Protein AF-A0AAV5SHF1-F1 (afdb_monomer_lite)

Secondary structure (DSSP, 8-state):
---GGGTS-HHHHHHHHH-TTS-HHHHHHHHHHHHHHT-SSTTTSPPHHHHTTSGGG--HHHHHHHHHHHHHHHHS--THHHHHHSS-GGGT-SS-GGGGS-HHHHHHHHTTTTS---TT-HHHHHHHHHHHHHHGGG--HHHHHHTTSSS-HHHHHHHH-TTHHHHHHHHHGGGTTSTTTGGGS-HHHHHHHHHHHHHHHHHHHHTTS---SSS---TTTT-TTTTSSB--SPPPTTS--TTGGG-SSBSSTTTPPP------TTTT-SB-TT--TTT---SS-TTS--SSB-TTSTTHHHHHHHHHHHHHHHHHHHHHTT-

Structure (mmCIF, N/CA/C/O backbone):
data_AF-A0AAV5SHF1-F1
#
_entry.id   AF-A0AAV5SHF1-F1
#
loop_
_atom_site.group_PDB
_atom_site.id
_atom_site.type_symbol
_atom_site.label_atom_id
_atom_site.label_alt_id
_atom_site.label_comp_id
_atom_site.label_asym_id
_atom_site.label_entity_id
_atom_site.label_seq_id
_atom_site.pdbx_PDB_ins_code
_atom_site.Cartn_x
_atom_site.Cartn_y
_atom_site.Cartn_z
_atom_site.occupancy
_atom_site.B_iso_or_equiv
_atom_site.auth_seq_id
_atom_site.auth_comp_id
_atom_site.auth_asym_id
_atom_site.auth_atom_id
_atom_site.pdbx_PDB_model_num
ATOM 1 N N . LYS A 1 1 ? -18.564 10.544 18.139 1.00 32.97 1 LYS A N 1
ATOM 2 C CA . LYS A 1 1 ? -18.914 11.529 17.088 1.00 32.97 1 LYS A CA 1
ATOM 3 C C . LYS A 1 1 ? -17.815 11.500 16.035 1.00 32.97 1 LYS A C 1
ATOM 5 O O . LYS A 1 1 ? -16.884 12.270 16.149 1.00 32.97 1 LYS A O 1
ATOM 10 N N . TYR A 1 2 ? -17.879 10.563 15.100 1.00 38.41 2 TYR A N 1
ATOM 11 C CA . TYR A 1 2 ? -17.102 10.604 13.862 1.00 38.41 2 TYR A CA 1
ATOM 12 C C . TYR A 1 2 ? -18.054 10.035 12.823 1.00 38.41 2 TYR A C 1
ATOM 14 O O . TYR A 1 2 ? -18.395 8.854 12.885 1.00 38.41 2 TYR A O 1
ATOM 22 N N . SER A 1 3 ? -18.645 10.922 12.027 1.00 39.34 3 SER A N 1
ATOM 23 C CA . SER A 1 3 ? -19.574 10.524 10.981 1.00 39.34 3 SER A CA 1
ATOM 24 C C . SER A 1 3 ? -18.746 9.957 9.828 1.00 39.34 3 SER A C 1
ATOM 26 O O . SER A 1 3 ? -17.719 10.549 9.501 1.00 39.34 3 SER A O 1
ATOM 28 N N . PRO A 1 4 ? -19.183 8.872 9.165 1.00 41.31 4 PRO A N 1
ATOM 29 C CA . PRO A 1 4 ? -18.645 8.446 7.871 1.00 41.31 4 PRO A CA 1
ATOM 30 C C . PRO A 1 4 ? -18.370 9.638 6.934 1.00 41.31 4 PRO A C 1
ATOM 32 O O . PRO A 1 4 ? -17.315 9.733 6.319 1.00 41.31 4 PRO A O 1
ATOM 35 N N . LYS A 1 5 ? -19.279 10.619 6.919 1.00 38.91 5 LYS A N 1
ATOM 36 C CA . LYS A 1 5 ? -19.223 11.799 6.047 1.00 38.91 5 LYS A CA 1
ATOM 37 C C . LYS A 1 5 ? -18.000 12.704 6.238 1.00 38.91 5 LYS A C 1
ATOM 39 O O . LYS A 1 5 ? -17.688 13.451 5.324 1.00 38.91 5 LYS A O 1
ATOM 44 N N . ASP A 1 6 ? -17.321 12.632 7.382 1.00 41.78 6 ASP A N 1
ATOM 45 C CA . ASP A 1 6 ? -16.175 13.500 7.684 1.00 41.78 6 ASP A CA 1
ATOM 46 C C . ASP A 1 6 ? -14.846 12.935 7.135 1.00 41.78 6 ASP A C 1
ATOM 48 O O . ASP A 1 6 ? -13.825 13.618 7.167 1.00 41.78 6 ASP A O 1
ATOM 52 N N . VAL A 1 7 ? -14.844 11.678 6.665 1.00 47.62 7 VAL A N 1
ATOM 53 C CA . VAL A 1 7 ? -13.626 10.914 6.325 1.00 47.62 7 VAL A CA 1
ATOM 54 C C . VAL A 1 7 ? -13.573 10.514 4.847 1.00 47.62 7 VAL A C 1
ATOM 56 O O . VAL A 1 7 ? -12.493 10.447 4.265 1.00 47.62 7 VAL A O 1
ATOM 59 N N . TYR A 1 8 ? -14.722 10.272 4.217 1.00 50.34 8 TYR A N 1
ATOM 60 C CA . TYR A 1 8 ? -14.781 9.829 2.825 1.00 50.34 8 TYR A CA 1
ATOM 61 C C . TYR A 1 8 ? -14.762 10.999 1.840 1.00 50.34 8 TYR A C 1
ATOM 63 O O . TYR A 1 8 ? -15.401 12.026 2.062 1.00 50.34 8 TYR A O 1
ATOM 71 N N . SER A 1 9 ? -14.096 10.808 0.699 1.00 53.47 9 SER A N 1
ATOM 72 C CA . SER A 1 9 ? -14.287 11.692 -0.452 1.00 53.47 9 SER A CA 1
ATOM 73 C C . SER A 1 9 ? -15.762 11.691 -0.878 1.00 53.47 9 SER A C 1
ATOM 75 O O . SER A 1 9 ? -16.454 10.677 -0.741 1.00 53.47 9 SER A O 1
ATOM 77 N N . GLU A 1 10 ? -16.250 12.803 -1.437 1.00 51.44 10 GLU A N 1
ATOM 78 C CA . GLU A 1 10 ? -17.621 12.890 -1.974 1.00 51.44 10 GLU A CA 1
ATOM 79 C C . GLU A 1 10 ? -17.923 11.753 -2.964 1.00 51.44 10 GLU A C 1
ATOM 81 O O . GLU A 1 10 ? -19.030 11.216 -2.988 1.00 51.44 10 GLU A O 1
ATOM 86 N N . ALA A 1 11 ? -16.908 11.323 -3.721 1.00 47.03 11 ALA A N 1
ATOM 87 C CA . ALA A 1 11 ? -16.991 10.185 -4.625 1.00 47.03 11 ALA A CA 1
ATOM 88 C C . ALA A 1 11 ? -17.269 8.864 -3.882 1.00 47.03 11 ALA A C 1
ATOM 90 O O . ALA A 1 11 ? -18.186 8.141 -4.260 1.00 47.03 11 ALA A O 1
ATOM 91 N N . CYS A 1 12 ? -16.542 8.558 -2.801 1.00 48.88 12 CYS A N 1
ATOM 92 C CA . CYS A 1 12 ? -16.779 7.348 -2.002 1.00 48.88 12 CYS A CA 1
ATOM 93 C C . CYS A 1 12 ? -18.193 7.318 -1.405 1.00 48.88 12 CYS A C 1
ATOM 95 O O . CYS A 1 12 ? -18.859 6.284 -1.465 1.00 48.88 12 CYS A O 1
ATOM 97 N N . LEU A 1 13 ? -18.668 8.449 -0.873 1.00 57.41 13 LEU A N 1
ATOM 98 C CA . LEU A 1 13 ? -20.021 8.572 -0.314 1.00 57.41 13 LEU A CA 1
ATOM 99 C C . LEU A 1 13 ? -21.098 8.346 -1.383 1.00 57.41 13 LEU A C 1
ATOM 101 O O . LEU A 1 13 ? -22.022 7.567 -1.163 1.00 57.41 13 LEU A O 1
ATOM 105 N N . SER A 1 14 ? -20.930 8.963 -2.554 1.00 55.69 14 SER A N 1
ATOM 106 C CA . SER A 1 14 ? -21.819 8.799 -3.710 1.00 55.69 14 SER A CA 1
ATOM 107 C C . SER A 1 14 ? -21.893 7.341 -4.187 1.00 55.69 14 SER A C 1
ATOM 109 O O . SER A 1 14 ? -22.976 6.809 -4.431 1.00 55.69 14 SER A O 1
ATOM 111 N N . TYR A 1 15 ? -20.760 6.635 -4.250 1.00 57.38 15 TYR A N 1
ATOM 112 C CA . TYR A 1 15 ? -20.749 5.240 -4.700 1.00 57.38 15 TYR A CA 1
ATOM 113 C C . TYR A 1 15 ? -21.377 4.262 -3.704 1.00 57.38 15 TYR A C 1
ATOM 115 O O . TYR A 1 15 ? -22.028 3.309 -4.131 1.00 57.38 15 TYR A O 1
ATOM 123 N N . HIS A 1 16 ? -21.249 4.495 -2.396 1.00 58.19 16 HIS A N 1
ATOM 124 C CA . HIS A 1 16 ? -21.928 3.667 -1.395 1.00 58.19 16 HIS A CA 1
ATOM 125 C C . HIS A 1 16 ? -23.455 3.862 -1.423 1.00 58.19 16 HIS A C 1
ATOM 127 O O . HIS A 1 16 ? -24.201 2.920 -1.157 1.00 58.19 16 HIS A O 1
ATOM 133 N N . GLU A 1 17 ? -23.949 5.054 -1.772 1.00 62.78 17 GLU A N 1
ATOM 134 C CA . GLU A 1 17 ? -25.385 5.262 -2.016 1.00 62.78 17 GLU A CA 1
ATOM 135 C C . GLU A 1 17 ? -25.887 4.453 -3.226 1.00 62.78 17 GLU A C 1
ATOM 137 O O . GLU A 1 17 ? -27.028 3.988 -3.225 1.00 62.78 17 GLU A O 1
ATOM 142 N N . LEU A 1 18 ? -25.029 4.228 -4.226 1.00 60.12 18 LEU A N 1
ATOM 143 C CA . LEU A 1 18 ? -25.354 3.477 -5.443 1.00 60.12 18 LEU A CA 1
ATOM 144 C C . LEU A 1 18 ? -25.221 1.953 -5.283 1.00 60.12 18 LEU A C 1
ATOM 146 O O . LEU A 1 18 ? -25.983 1.211 -5.904 1.00 60.12 18 LEU A O 1
ATOM 150 N N . ILE A 1 19 ? -24.270 1.471 -4.474 1.00 67.88 19 ILE A N 1
ATOM 151 C CA . ILE A 1 19 ? -24.022 0.036 -4.252 1.00 67.88 19 ILE A CA 1
ATOM 152 C C . ILE A 1 19 ? -23.919 -0.250 -2.743 1.00 67.88 19 ILE A C 1
ATOM 154 O O . ILE A 1 19 ? -22.829 -0.490 -2.223 1.00 67.88 19 ILE A O 1
ATOM 158 N N . PRO A 1 20 ? -25.051 -0.286 -2.018 1.00 67.50 20 PRO A N 1
ATOM 159 C CA . PRO A 1 20 ? -25.071 -0.364 -0.552 1.00 67.50 20 PRO A CA 1
ATOM 160 C C . PRO A 1 20 ? -24.583 -1.704 0.026 1.00 67.50 20 PRO A C 1
ATOM 162 O O . PRO A 1 20 ? -24.530 -1.871 1.242 1.00 67.50 20 PRO A O 1
ATOM 165 N N . HIS A 1 21 ? -24.273 -2.684 -0.825 1.00 73.88 21 HIS A N 1
ATOM 166 C CA . HIS A 1 21 ? -23.814 -4.015 -0.423 1.00 73.88 21 HIS A CA 1
ATOM 167 C C . HIS A 1 21 ? -22.287 -4.150 -0.406 1.00 73.88 21 HIS A C 1
ATOM 169 O O . HIS A 1 21 ? -21.790 -5.142 0.118 1.00 73.88 21 HIS A O 1
ATOM 175 N N . LEU A 1 22 ? -21.557 -3.193 -0.992 1.00 76.88 22 LEU A N 1
ATOM 176 C CA . LEU A 1 22 ? -20.096 -3.194 -1.024 1.00 76.88 22 LEU A CA 1
ATOM 177 C C . LEU A 1 22 ? -19.545 -2.208 0.003 1.00 76.88 22 LEU A C 1
ATOM 179 O O . LEU A 1 22 ? -20.005 -1.073 0.115 1.00 76.88 22 LEU A O 1
ATOM 183 N N . SER A 1 23 ? -18.513 -2.628 0.726 1.00 82.12 23 SER A N 1
ATOM 184 C CA . SER A 1 23 ? -17.727 -1.726 1.561 1.00 82.12 23 SER A CA 1
ATOM 185 C C . SER A 1 23 ? -16.940 -0.727 0.703 1.00 82.12 23 SER A C 1
ATOM 187 O O . SER A 1 23 ? -16.589 -1.000 -0.444 1.00 82.12 23 SER A O 1
ATOM 189 N N . TYR A 1 24 ? -16.599 0.432 1.273 1.00 80.88 24 TYR A N 1
ATOM 190 C CA . TYR A 1 24 ? -15.835 1.478 0.575 1.00 80.88 24 TYR A CA 1
ATOM 191 C C . TYR A 1 24 ? -14.515 0.977 -0.024 1.00 80.88 24 TYR A C 1
ATOM 193 O O . TYR A 1 24 ? -14.137 1.355 -1.129 1.00 80.88 24 TYR A O 1
ATOM 201 N N . HIS A 1 25 ? -13.832 0.080 0.681 1.00 84.06 25 HIS A N 1
ATOM 202 C CA . HIS A 1 25 ? -12.610 -0.543 0.194 1.00 84.06 25 HIS A CA 1
ATOM 203 C C . HIS A 1 25 ? -12.862 -1.509 -0.980 1.00 84.06 25 HIS A C 1
ATOM 205 O O . HIS A 1 25 ? -12.092 -1.532 -1.936 1.00 84.06 25 HIS A O 1
ATOM 211 N N . GLU A 1 26 ? -13.952 -2.286 -0.964 1.00 87.44 26 GLU A N 1
ATOM 212 C CA . GLU A 1 26 ? -14.321 -3.130 -2.112 1.00 87.44 26 GLU A CA 1
ATOM 213 C C . GLU A 1 26 ? -14.668 -2.287 -3.340 1.00 87.44 26 GLU A C 1
ATOM 215 O O . GLU A 1 26 ? -14.310 -2.663 -4.455 1.00 87.44 26 GLU A O 1
ATOM 220 N N . ILE A 1 27 ? -15.301 -1.126 -3.140 1.00 85.38 27 ILE A N 1
ATOM 221 C CA . ILE A 1 27 ? -15.551 -0.154 -4.207 1.00 85.38 27 ILE A CA 1
ATOM 222 C C . ILE A 1 27 ? -14.217 0.319 -4.803 1.00 85.38 27 ILE A C 1
ATOM 224 O O . ILE A 1 27 ? -14.025 0.179 -6.012 1.00 85.38 27 ILE A O 1
ATOM 228 N N . ALA A 1 28 ? -13.273 0.782 -3.976 1.00 85.31 28 ALA A N 1
ATOM 229 C CA . ALA A 1 28 ? -11.940 1.215 -4.416 1.00 85.31 28 ALA A CA 1
ATOM 230 C C . ALA A 1 28 ? -11.209 0.135 -5.240 1.00 85.31 28 ALA A C 1
ATOM 232 O O . ALA A 1 28 ? -10.660 0.399 -6.311 1.00 85.31 28 ALA A O 1
ATOM 233 N N . LEU A 1 29 ? -11.258 -1.120 -4.789 1.00 90.69 29 LEU A N 1
ATOM 234 C CA . LEU A 1 29 ? -10.659 -2.247 -5.508 1.00 90.69 29 LEU A CA 1
ATOM 235 C C . LEU A 1 29 ? -11.395 -2.606 -6.804 1.00 90.69 29 LEU A C 1
ATOM 237 O O . LEU A 1 29 ? -10.755 -2.994 -7.786 1.00 90.69 29 LEU A O 1
ATOM 241 N N . SER A 1 30 ? -12.725 -2.491 -6.819 1.00 90.19 30 SER A N 1
ATOM 242 C CA . SER A 1 30 ? -13.544 -2.818 -7.990 1.00 90.19 30 SER A CA 1
ATOM 243 C C . SER A 1 30 ? -13.221 -1.914 -9.178 1.00 90.19 30 SER A C 1
ATOM 245 O O . SER A 1 30 ? -13.146 -2.406 -10.304 1.00 90.19 30 SER A O 1
ATOM 247 N N . TYR A 1 31 ? -12.925 -0.632 -8.932 1.00 86.44 31 TYR A N 1
ATOM 248 C CA . TYR A 1 31 ? -12.490 0.298 -9.973 1.00 86.44 31 TYR A CA 1
ATOM 249 C C . TYR A 1 31 ? -11.266 -0.220 -10.704 1.00 86.44 31 TYR A C 1
ATOM 251 O O . TYR A 1 31 ? -11.278 -0.312 -11.929 1.00 86.44 31 TYR A O 1
ATOM 259 N N . ARG A 1 32 ? -10.242 -0.639 -9.956 1.00 85.06 32 ARG A N 1
ATOM 260 C CA . ARG A 1 32 ? -9.006 -1.146 -10.549 1.00 85.06 32 ARG A CA 1
ATOM 261 C C . ARG A 1 32 ? -9.232 -2.423 -11.354 1.00 85.06 32 ARG A C 1
ATOM 263 O O . ARG A 1 32 ? -8.685 -2.579 -12.443 1.00 85.06 32 ARG A O 1
ATOM 270 N N . LEU A 1 33 ? -10.056 -3.332 -10.833 1.00 90.38 33 LEU A N 1
ATOM 271 C CA . LEU A 1 33 ? -10.436 -4.559 -11.532 1.00 90.38 33 LEU A CA 1
ATOM 272 C C . LEU A 1 33 ? -11.141 -4.258 -12.864 1.00 90.38 33 LEU A C 1
ATOM 274 O O . LEU A 1 33 ? -10.781 -4.827 -13.898 1.00 90.38 33 LEU A O 1
ATOM 278 N N . ILE A 1 34 ? -12.142 -3.377 -12.838 1.00 90.88 34 ILE A N 1
ATOM 279 C CA . ILE A 1 34 ? -12.945 -3.011 -14.009 1.00 90.88 34 ILE A CA 1
ATOM 280 C C . ILE A 1 34 ? -12.087 -2.261 -15.027 1.00 90.88 34 ILE A C 1
ATOM 282 O O . ILE A 1 34 ? -12.115 -2.604 -16.206 1.00 90.88 34 ILE A O 1
ATOM 286 N N . GLU A 1 35 ? -11.286 -1.296 -14.578 1.00 87.75 35 GLU A N 1
ATOM 287 C CA . GLU A 1 35 ? -10.369 -0.525 -15.418 1.00 87.75 35 GLU A CA 1
ATOM 288 C C . GLU A 1 35 ? -9.420 -1.446 -16.195 1.00 87.75 35 GLU A C 1
ATOM 290 O O . GLU A 1 35 ? -9.336 -1.362 -17.421 1.00 87.75 35 GLU A O 1
ATOM 295 N N . LEU A 1 36 ? -8.766 -2.387 -15.506 1.00 86.00 36 LEU A N 1
ATOM 296 C CA . LEU A 1 36 ? -7.880 -3.358 -16.148 1.00 86.00 36 LEU A CA 1
ATOM 297 C C . LEU A 1 36 ? -8.635 -4.268 -17.127 1.00 86.00 36 LEU A C 1
ATOM 299 O O . LEU A 1 36 ? -8.151 -4.550 -18.224 1.00 86.00 36 LEU A O 1
ATOM 303 N N . SER A 1 37 ? -9.834 -4.714 -16.748 1.00 86.06 37 SER A N 1
ATOM 304 C CA . SER A 1 37 ? -10.655 -5.611 -17.571 1.00 86.06 37 SER A CA 1
ATOM 305 C C . SER A 1 37 ? -11.181 -4.932 -18.840 1.00 86.06 37 SER A C 1
ATOM 307 O O . SER A 1 37 ? -11.384 -5.593 -19.860 1.00 86.06 37 SER A O 1
ATOM 309 N N . LEU A 1 38 ? -11.387 -3.614 -18.786 1.00 91.44 38 LEU A N 1
ATOM 310 C CA . LEU A 1 38 ? -11.946 -2.802 -19.862 1.00 91.44 38 LEU A CA 1
ATOM 311 C C . LEU A 1 38 ? -10.900 -1.944 -20.586 1.00 91.44 38 LEU A C 1
ATOM 313 O O . LEU A 1 38 ? -11.294 -1.060 -21.349 1.00 91.44 38 LEU A O 1
ATOM 317 N N . SER A 1 39 ? -9.593 -2.204 -20.416 1.00 89.81 39 SER A N 1
ATOM 318 C CA . SER A 1 39 ? -8.568 -1.438 -21.141 1.00 89.81 39 SER A CA 1
ATOM 319 C C . SER A 1 39 ? -8.852 -1.432 -22.649 1.00 89.81 39 SER A C 1
ATOM 321 O O . SER A 1 39 ? -9.194 -2.457 -23.259 1.00 89.81 39 SER A O 1
ATOM 323 N N . HIS A 1 40 ? -8.714 -0.253 -23.260 1.00 87.69 40 HIS A N 1
ATOM 324 C CA . HIS A 1 40 ? -8.889 -0.074 -24.697 1.00 87.69 40 HIS A CA 1
ATOM 325 C C . HIS A 1 40 ? -7.910 -0.952 -25.486 1.00 87.69 40 HIS A C 1
ATOM 327 O O . HIS A 1 40 ? -8.267 -1.499 -26.529 1.00 87.69 40 HIS A O 1
ATOM 333 N N . SER A 1 41 ? -6.690 -1.125 -24.970 1.00 85.81 41 SER A N 1
ATOM 334 C CA . SER A 1 41 ? -5.670 -1.971 -25.575 1.00 85.81 41 SER A CA 1
ATOM 335 C C . SER A 1 41 ? -5.842 -3.428 -25.126 1.00 85.81 41 SER A C 1
ATOM 337 O O . SER A 1 41 ? -5.688 -3.724 -23.940 1.00 85.81 41 SER A O 1
ATOM 339 N N . PRO A 1 42 ? -6.108 -4.385 -26.039 1.00 83.88 42 PRO A N 1
ATOM 340 C CA . PRO A 1 42 ? -6.270 -5.788 -25.657 1.00 83.88 42 PRO A CA 1
ATOM 341 C C . PRO A 1 42 ? -5.026 -6.403 -25.006 1.00 83.88 42 PRO A C 1
ATOM 343 O O . PRO A 1 42 ? -5.164 -7.327 -24.214 1.00 83.88 42 PRO A O 1
ATOM 346 N N . ILE A 1 43 ? -3.826 -5.898 -25.321 1.00 82.44 43 ILE A N 1
ATOM 347 C CA . ILE A 1 43 ? -2.561 -6.411 -24.767 1.00 82.44 43 ILE A CA 1
ATOM 348 C C . ILE A 1 43 ? -2.307 -5.949 -23.325 1.00 82.44 43 ILE A C 1
ATOM 350 O O . ILE A 1 43 ? -1.509 -6.552 -22.617 1.00 82.44 43 ILE A O 1
ATOM 354 N N . GLU A 1 44 ? -2.994 -4.894 -22.884 1.00 80.25 44 GLU A N 1
ATOM 355 C CA . GLU A 1 44 ? -2.921 -4.397 -21.508 1.00 80.25 44 GLU A CA 1
ATOM 356 C C . GLU A 1 44 ? -3.909 -5.111 -20.587 1.00 80.25 44 GLU A C 1
ATOM 358 O O . GLU A 1 44 ? -3.785 -5.027 -19.365 1.00 80.25 44 GLU A O 1
ATOM 363 N N . ARG A 1 45 ? -4.888 -5.825 -21.160 1.00 86.19 45 ARG A N 1
ATOM 364 C CA . ARG A 1 45 ? -5.865 -6.572 -20.374 1.00 86.19 45 ARG A CA 1
ATOM 365 C C . ARG A 1 45 ? -5.179 -7.770 -19.718 1.00 86.19 45 ARG A C 1
ATOM 367 O 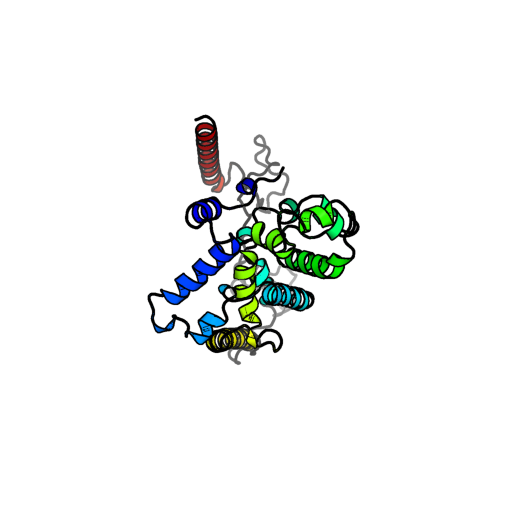O . ARG A 1 45 ? -4.589 -8.594 -20.422 1.00 86.19 45 ARG A O 1
ATOM 374 N N . PRO A 1 46 ? -5.270 -7.909 -18.388 1.00 87.25 46 PRO A N 1
ATOM 375 C CA . PRO A 1 46 ? -4.706 -9.054 -17.700 1.00 87.25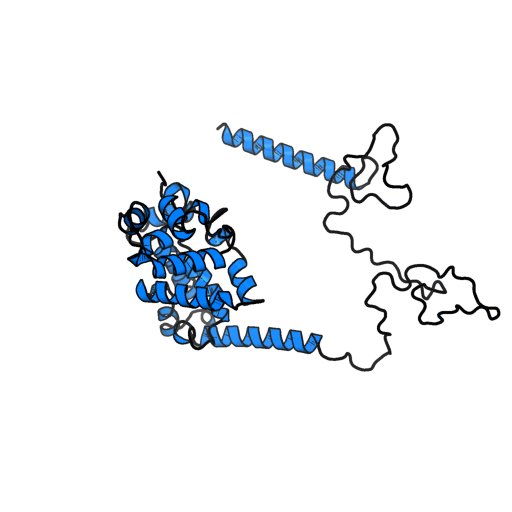 46 PRO A CA 1
ATOM 376 C C . PRO A 1 46 ? -5.428 -10.344 -18.093 1.00 87.25 46 PRO A C 1
ATOM 378 O O . PRO A 1 46 ? -6.624 -10.367 -18.391 1.00 87.25 46 PRO A O 1
ATOM 381 N N . THR A 1 47 ? -4.694 -11.451 -18.038 1.00 91.00 47 THR A N 1
ATOM 382 C CA . THR A 1 47 ? -5.276 -12.789 -18.137 1.00 91.00 47 THR A CA 1
ATOM 383 C C . THR A 1 47 ? -6.239 -13.040 -16.971 1.00 91.00 47 THR A C 1
ATOM 385 O O . THR A 1 47 ? -6.103 -12.455 -15.896 1.00 91.00 47 THR A O 1
ATOM 388 N N . ALA A 1 48 ? -7.195 -13.958 -17.134 1.00 90.94 48 ALA A N 1
ATOM 389 C CA . ALA A 1 48 ? -8.111 -14.318 -16.044 1.00 90.94 48 ALA A CA 1
ATOM 390 C C . ALA A 1 48 ? -7.360 -14.796 -14.783 1.00 90.94 48 ALA A C 1
ATOM 392 O O . ALA A 1 48 ? -7.748 -14.486 -13.660 1.00 90.94 48 ALA A O 1
ATOM 393 N N . THR A 1 49 ? -6.237 -15.498 -14.959 1.00 92.62 49 THR A N 1
ATOM 394 C CA . THR A 1 49 ? -5.366 -15.929 -13.857 1.00 92.62 49 THR A CA 1
ATOM 395 C C . THR A 1 49 ? -4.640 -14.762 -13.185 1.00 92.62 49 THR A C 1
ATOM 397 O O . THR A 1 49 ? -4.433 -14.807 -11.974 1.00 92.62 49 THR A O 1
ATOM 400 N N . ALA A 1 50 ? -4.273 -13.714 -13.927 1.00 91.19 50 ALA A N 1
ATOM 401 C CA . ALA A 1 50 ? -3.733 -12.483 -13.357 1.00 91.19 50 ALA A CA 1
ATOM 402 C C . ALA A 1 50 ? -4.808 -11.680 -12.602 1.00 91.19 50 ALA A C 1
ATOM 404 O O . ALA A 1 50 ? -4.529 -11.181 -11.515 1.00 91.19 50 ALA A O 1
ATOM 405 N N . ILE A 1 51 ? -6.045 -11.630 -13.111 1.00 91.75 51 ILE A N 1
ATOM 406 C CA . ILE A 1 51 ? -7.186 -10.986 -12.439 1.00 91.75 51 ILE A CA 1
ATOM 407 C C . ILE A 1 51 ? -7.445 -11.604 -11.061 1.00 91.75 51 ILE A C 1
ATOM 409 O O . ILE A 1 51 ? -7.603 -10.878 -10.084 1.00 91.75 51 ILE A O 1
ATOM 413 N N . LEU A 1 52 ? -7.417 -12.935 -10.954 1.00 93.00 52 LEU A N 1
ATOM 414 C CA . LEU A 1 52 ? -7.633 -13.640 -9.684 1.00 93.00 52 LEU A CA 1
ATOM 415 C C . LEU A 1 52 ? -6.562 -13.350 -8.619 1.00 93.00 52 LEU A C 1
ATOM 417 O O . LEU A 1 52 ? -6.764 -13.667 -7.450 1.00 93.00 52 LEU A O 1
ATOM 421 N N . LYS A 1 53 ? -5.425 -12.750 -8.995 1.00 93.88 53 LYS A N 1
ATOM 422 C CA . LYS A 1 53 ? -4.388 -12.327 -8.045 1.00 93.88 53 LYS A CA 1
ATOM 423 C C . LYS A 1 53 ? -4.636 -10.941 -7.449 1.00 93.88 53 LYS A C 1
ATOM 425 O O . LYS A 1 53 ? -3.971 -10.602 -6.471 1.00 93.88 53 LYS A O 1
ATOM 430 N N . LEU A 1 54 ? -5.564 -10.160 -8.004 1.00 94.25 54 LEU A N 1
ATOM 431 C CA . LEU A 1 54 ? -5.874 -8.818 -7.517 1.00 94.25 54 LEU A CA 1
ATOM 432 C C . LEU A 1 54 ? -6.462 -8.857 -6.095 1.00 94.25 54 LEU A C 1
ATOM 434 O O . LEU A 1 54 ? -7.189 -9.801 -5.767 1.00 94.25 54 LEU A O 1
ATOM 438 N N . PRO A 1 55 ? -6.235 -7.812 -5.272 1.00 95.00 55 PRO A N 1
ATOM 439 C CA . PRO A 1 55 ? -6.706 -7.791 -3.887 1.00 95.00 55 PRO A CA 1
ATOM 440 C C . PRO A 1 55 ? -8.225 -7.868 -3.719 1.00 95.00 55 PRO A C 1
ATOM 442 O O . PRO A 1 55 ? -8.691 -8.230 -2.646 1.00 95.00 55 PRO A O 1
ATOM 445 N N . TYR A 1 56 ? -8.998 -7.578 -4.773 1.00 94.00 56 TYR A N 1
ATOM 446 C CA . TYR A 1 56 ? -10.459 -7.725 -4.769 1.00 94.00 56 TYR A CA 1
ATOM 447 C C . TYR A 1 56 ? -10.913 -9.137 -4.369 1.00 94.00 56 TYR A C 1
ATOM 449 O O . TYR A 1 56 ? -11.951 -9.296 -3.740 1.00 94.00 56 TYR A O 1
ATOM 457 N N . PHE A 1 57 ? -10.125 -10.164 -4.702 1.00 94.06 57 PHE A N 1
ATOM 458 C CA . PHE A 1 57 ? -10.455 -11.562 -4.413 1.00 94.06 57 PHE A CA 1
ATOM 459 C C . PHE A 1 57 ? -9.836 -12.086 -3.113 1.00 94.06 57 PHE A C 1
ATOM 461 O O . PHE A 1 57 ? -9.905 -13.285 -2.844 1.00 94.06 57 PHE A O 1
ATOM 468 N N . TRP A 1 58 ? -9.176 -11.235 -2.327 1.00 94.00 58 TRP A N 1
ATOM 469 C CA . TRP A 1 58 ? -8.523 -11.669 -1.097 1.00 94.00 58 TRP A CA 1
ATOM 470 C C . TRP A 1 58 ? -9.501 -11.666 0.068 1.00 94.00 58 TRP A C 1
ATOM 472 O O . TRP A 1 58 ? -10.310 -10.755 0.229 1.00 94.00 58 TRP A O 1
ATOM 482 N N . ASP A 1 59 ? -9.375 -12.669 0.929 1.00 92.44 59 ASP A N 1
ATOM 483 C CA . ASP A 1 59 ? -10.050 -12.652 2.216 1.00 92.44 59 ASP A CA 1
ATOM 484 C C . ASP A 1 59 ? -9.359 -11.694 3.203 1.00 92.44 59 ASP A C 1
ATOM 486 O O . ASP A 1 59 ? -8.262 -11.156 2.982 1.00 92.44 59 ASP A O 1
ATOM 490 N N .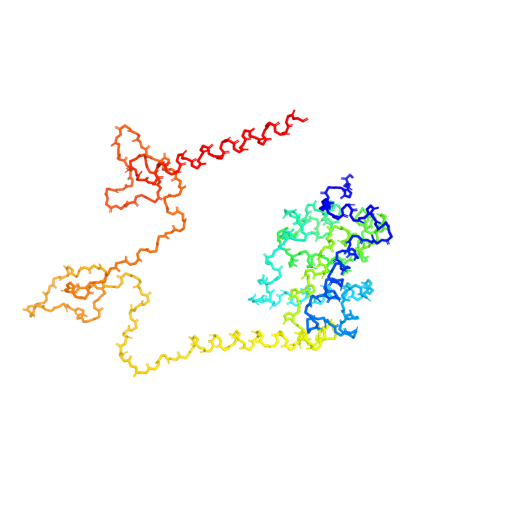 THR A 1 60 ? -10.030 -11.460 4.329 1.00 90.12 60 THR A N 1
ATOM 491 C CA . THR A 1 60 ? -9.518 -10.610 5.407 1.00 90.12 60 THR A CA 1
ATOM 492 C C . THR A 1 60 ? -8.167 -11.099 5.928 1.00 90.12 60 THR A C 1
ATOM 494 O O . THR A 1 60 ? -7.287 -10.285 6.209 1.00 90.12 60 THR A O 1
ATOM 497 N N . GLU A 1 61 ? -7.976 -12.413 6.054 1.00 90.62 61 GLU A N 1
ATOM 498 C CA . GLU A 1 61 ? -6.733 -12.983 6.575 1.00 90.62 61 GLU A CA 1
ATOM 499 C C . GLU A 1 61 ? -5.555 -12.704 5.639 1.00 90.62 61 GLU A C 1
ATOM 501 O O . GLU A 1 61 ? -4.560 -12.124 6.081 1.00 90.62 61 GLU A O 1
ATOM 506 N N . SER A 1 62 ? -5.707 -13.001 4.347 1.00 93.62 62 SER A N 1
ATOM 507 C CA . SER A 1 62 ? -4.720 -12.713 3.302 1.00 93.62 62 SER A CA 1
ATOM 508 C C . SER A 1 62 ? -4.372 -11.235 3.228 1.00 93.62 62 SER A C 1
ATOM 510 O O . SER A 1 62 ? -3.206 -10.872 3.086 1.00 93.62 62 SER A O 1
ATOM 512 N N . THR A 1 63 ? -5.374 -10.365 3.343 1.00 93.94 63 THR A N 1
ATOM 513 C CA . THR A 1 63 ? -5.162 -8.916 3.297 1.00 93.94 63 THR A CA 1
ATOM 514 C C . THR A 1 63 ? -4.349 -8.437 4.498 1.00 93.94 63 THR A C 1
ATOM 516 O O . THR A 1 63 ? -3.391 -7.673 4.362 1.00 93.94 63 THR A O 1
ATOM 519 N N . LEU A 1 64 ? -4.683 -8.921 5.696 1.00 92.12 64 LEU A N 1
ATOM 520 C CA . LEU A 1 64 ? -3.950 -8.584 6.912 1.00 92.12 64 LEU A CA 1
ATOM 521 C C . LEU A 1 64 ? -2.560 -9.226 6.970 1.00 92.12 64 LEU A C 1
ATOM 523 O O . LEU A 1 64 ? -1.684 -8.706 7.663 1.00 92.12 64 LEU A O 1
ATOM 527 N N . GLU A 1 65 ? -2.363 -10.386 6.348 1.00 94.25 65 GLU A N 1
ATOM 528 C CA . GLU A 1 65 ? -1.047 -10.998 6.151 1.00 94.25 65 GLU A CA 1
ATOM 529 C C . GLU A 1 65 ? -0.200 -10.127 5.218 1.00 94.25 65 GLU A C 1
ATOM 531 O O . GLU A 1 65 ? 0.919 -9.757 5.572 1.00 94.25 65 GLU A O 1
ATOM 536 N N . PHE A 1 66 ? -0.765 -9.713 4.080 1.00 96.44 66 PHE A N 1
ATOM 537 C CA . PHE A 1 66 ? -0.103 -8.835 3.122 1.00 96.44 66 PHE A CA 1
ATOM 538 C C . PHE A 1 66 ? 0.363 -7.532 3.777 1.00 96.44 66 PHE A C 1
ATOM 540 O O . PHE A 1 66 ? 1.550 -7.220 3.712 1.00 96.44 66 PHE A O 1
ATOM 547 N N . PHE A 1 67 ? -0.512 -6.812 4.487 1.00 95.75 67 PHE A N 1
ATOM 548 C CA . PHE A 1 67 ? -0.111 -5.594 5.202 1.00 95.75 67 PHE A CA 1
ATOM 549 C C . PHE A 1 67 ? 0.997 -5.834 6.234 1.00 95.75 67 PHE A C 1
ATOM 551 O O . PHE A 1 67 ? 1.898 -5.004 6.372 1.00 95.75 67 PHE A O 1
ATOM 558 N N . GLY A 1 68 ? 0.960 -6.970 6.938 1.00 94.31 68 GLY A N 1
ATOM 559 C CA . GLY A 1 68 ? 2.018 -7.366 7.866 1.00 94.31 68 GLY A CA 1
ATOM 560 C C . GLY A 1 68 ? 3.367 -7.518 7.161 1.00 94.31 68 GLY A C 1
ATOM 561 O O . GLY A 1 68 ? 4.335 -6.860 7.546 1.00 94.31 68 GLY A O 1
ATOM 562 N N . ASN A 1 69 ? 3.395 -8.299 6.079 1.00 95.94 69 ASN A N 1
ATOM 563 C CA . ASN A 1 69 ? 4.590 -8.540 5.270 1.00 95.94 69 ASN A CA 1
ATOM 564 C C . ASN A 1 69 ? 5.142 -7.239 4.666 1.00 95.94 69 ASN A C 1
ATOM 566 O O . ASN A 1 69 ? 6.352 -7.009 4.673 1.00 95.94 69 ASN A O 1
ATOM 570 N N . VAL A 1 70 ? 4.268 -6.352 4.177 1.00 97.12 70 VAL A N 1
ATOM 571 C CA . VAL A 1 70 ? 4.671 -5.037 3.654 1.00 97.12 70 VAL A CA 1
ATOM 572 C C . VAL A 1 70 ? 5.287 -4.178 4.754 1.00 97.12 70 VAL A C 1
ATOM 574 O O . VAL A 1 70 ? 6.375 -3.638 4.573 1.00 97.12 70 VAL A O 1
ATOM 577 N N . SER A 1 71 ? 4.637 -4.079 5.915 1.00 95.75 71 SER A N 1
ATOM 578 C CA . SER A 1 71 ? 5.163 -3.317 7.051 1.00 95.75 71 SER A CA 1
ATOM 579 C C . SER A 1 71 ? 6.548 -3.814 7.484 1.00 95.75 71 SER A C 1
ATOM 581 O O . SER A 1 71 ? 7.427 -3.010 7.798 1.00 95.75 71 SER A O 1
ATOM 583 N N . GLU A 1 72 ? 6.774 -5.129 7.468 1.00 94.06 72 GLU A N 1
ATOM 584 C CA . GLU A 1 72 ? 8.087 -5.715 7.739 1.00 94.06 72 GLU A CA 1
ATOM 585 C C . GLU A 1 72 ? 9.120 -5.346 6.678 1.00 94.06 72 GLU A C 1
ATOM 587 O O . GLU A 1 72 ? 10.188 -4.840 7.033 1.00 94.06 72 GLU A O 1
ATOM 592 N N . LYS A 1 73 ? 8.780 -5.503 5.392 1.00 94.69 73 LYS A N 1
ATOM 593 C CA . LYS A 1 73 ? 9.649 -5.138 4.266 1.00 94.69 73 LYS A CA 1
ATOM 594 C C . LYS A 1 73 ? 10.067 -3.668 4.311 1.00 94.69 73 LYS A C 1
ATOM 596 O O . LYS A 1 73 ? 11.223 -3.347 4.041 1.00 94.69 73 LYS A O 1
ATOM 601 N N . LEU A 1 74 ? 9.149 -2.780 4.693 1.00 94.69 74 LEU A N 1
ATOM 602 C CA . LEU A 1 74 ? 9.403 -1.343 4.764 1.00 94.69 74 LEU A CA 1
ATOM 603 C C . LEU A 1 74 ? 10.351 -0.933 5.895 1.00 94.69 74 LEU A C 1
ATOM 605 O O . LEU A 1 74 ? 10.913 0.161 5.832 1.00 94.69 74 LEU A O 1
ATOM 609 N N . ASN A 1 75 ? 10.583 -1.773 6.909 1.00 90.38 75 ASN A N 1
ATOM 610 C CA . ASN A 1 75 ? 11.545 -1.450 7.971 1.00 90.38 75 ASN A CA 1
ATOM 611 C C . ASN A 1 75 ? 12.984 -1.377 7.453 1.00 90.38 75 ASN A C 1
ATOM 613 O O . ASN A 1 75 ? 13.763 -0.586 7.973 1.00 90.38 75 ASN A O 1
ATOM 617 N N . THR A 1 76 ? 13.310 -2.160 6.424 1.00 88.75 76 THR A N 1
ATOM 618 C CA . THR A 1 76 ? 14.640 -2.207 5.795 1.00 88.75 76 THR A CA 1
ATOM 619 C C . THR A 1 76 ? 14.646 -1.621 4.382 1.00 88.75 76 THR A C 1
ATOM 621 O O . THR A 1 76 ? 15.629 -1.769 3.664 1.00 88.75 76 THR A O 1
ATOM 624 N N . ALA A 1 77 ? 13.528 -1.045 3.935 1.00 89.25 77 ALA A N 1
ATOM 625 C CA . ALA A 1 77 ? 13.401 -0.493 2.594 1.00 89.25 77 ALA A CA 1
ATOM 626 C C . ALA A 1 77 ? 14.087 0.871 2.479 1.00 89.25 77 ALA A C 1
ATOM 628 O O . ALA A 1 77 ? 13.920 1.731 3.344 1.00 89.25 77 ALA A O 1
ATOM 629 N N . GLU A 1 78 ? 14.770 1.077 1.356 1.00 86.38 78 GLU A N 1
ATOM 630 C CA . GLU A 1 78 ? 15.407 2.334 0.966 1.00 86.38 78 GLU A CA 1
ATOM 631 C C . GLU A 1 78 ? 15.167 2.602 -0.530 1.00 86.38 78 GLU A C 1
ATOM 633 O O . GLU A 1 78 ? 14.790 1.700 -1.288 1.00 86.38 78 GLU A O 1
ATOM 638 N N . GLY A 1 79 ? 15.391 3.847 -0.957 1.00 89.94 79 GLY A N 1
ATOM 639 C CA . GLY A 1 79 ? 15.308 4.263 -2.359 1.00 89.94 79 GLY A CA 1
ATOM 640 C C . GLY A 1 79 ? 13.912 4.098 -2.964 1.00 89.94 79 GLY A C 1
ATOM 641 O O . GLY A 1 79 ? 12.907 4.410 -2.327 1.00 89.94 79 GLY A O 1
ATOM 642 N N . THR A 1 80 ? 13.860 3.566 -4.188 1.00 91.81 80 THR A N 1
ATOM 643 C CA . THR A 1 80 ? 12.669 3.542 -5.054 1.00 91.81 80 THR A CA 1
ATOM 644 C C . THR A 1 80 ? 11.423 2.947 -4.399 1.00 91.81 80 THR A C 1
ATOM 646 O O . THR A 1 80 ? 10.322 3.426 -4.641 1.00 91.81 80 THR A O 1
ATOM 649 N N . LEU A 1 81 ? 11.552 1.923 -3.548 1.00 93.06 81 LEU A N 1
ATOM 650 C CA . LEU A 1 81 ? 10.381 1.358 -2.867 1.00 93.06 81 LEU A CA 1
ATOM 651 C C . LEU A 1 81 ? 9.760 2.348 -1.871 1.00 93.06 81 LEU A C 1
ATOM 653 O O . LEU A 1 81 ? 8.539 2.449 -1.788 1.00 93.06 81 LEU A O 1
ATOM 657 N N . LEU A 1 82 ? 10.595 3.057 -1.107 1.00 94.31 82 LEU A N 1
ATOM 658 C CA . LEU A 1 82 ? 10.114 4.032 -0.132 1.00 94.31 82 LEU A CA 1
ATOM 659 C C . LEU A 1 82 ? 9.524 5.252 -0.841 1.00 94.31 82 LEU A C 1
ATOM 661 O O . LEU A 1 82 ? 8.467 5.722 -0.440 1.00 94.31 82 LEU A O 1
ATOM 665 N N . GLU A 1 83 ? 10.167 5.696 -1.923 1.00 94.00 83 GLU A N 1
ATOM 666 C CA . GLU A 1 83 ? 9.656 6.762 -2.791 1.00 94.00 83 GLU A CA 1
ATOM 667 C C . GLU A 1 83 ? 8.266 6.415 -3.334 1.00 94.00 83 GLU A C 1
ATOM 669 O O . GLU A 1 83 ? 7.362 7.225 -3.202 1.00 94.00 83 GLU A O 1
ATOM 674 N N . ARG A 1 84 ? 8.061 5.191 -3.844 1.00 93.94 84 ARG A N 1
ATOM 675 C CA . ARG A 1 84 ? 6.752 4.726 -4.344 1.00 93.94 84 ARG A CA 1
ATOM 676 C C . ARG A 1 84 ? 5.673 4.663 -3.264 1.00 93.94 84 ARG A C 1
ATOM 678 O O . ARG A 1 84 ? 4.516 4.949 -3.538 1.00 93.94 84 ARG A O 1
ATOM 685 N N . ILE A 1 85 ? 6.018 4.239 -2.048 1.00 95.50 85 ILE A N 1
ATOM 686 C CA . ILE A 1 85 ? 5.045 4.152 -0.947 1.00 95.50 85 ILE A CA 1
ATOM 687 C C . ILE A 1 85 ? 4.668 5.538 -0.422 1.00 95.50 85 ILE A C 1
ATOM 689 O O . ILE A 1 85 ? 3.517 5.752 -0.059 1.00 95.50 85 ILE A O 1
ATOM 693 N N . GLU A 1 86 ? 5.597 6.487 -0.403 1.00 95.06 86 GLU A N 1
ATOM 694 C CA . GLU A 1 86 ? 5.356 7.838 0.119 1.00 95.06 86 GLU A CA 1
ATOM 695 C C . GLU A 1 86 ? 5.069 8.865 -1.000 1.00 95.06 86 GLU A C 1
ATOM 697 O O . GLU A 1 86 ? 5.095 10.066 -0.743 1.00 95.06 86 GLU A O 1
ATOM 702 N N . GLU A 1 87 ? 4.800 8.414 -2.235 1.00 90.94 87 GLU A N 1
ATOM 703 C CA . GLU A 1 87 ? 4.640 9.276 -3.418 1.00 90.94 87 GLU A CA 1
ATOM 704 C C . GLU A 1 87 ? 3.413 10.188 -3.321 1.00 90.94 87 GLU A C 1
ATOM 706 O O . GLU A 1 87 ? 3.527 11.398 -3.526 1.00 90.94 87 GLU A O 1
ATOM 711 N N . ASN A 1 88 ? 2.245 9.627 -2.987 1.00 87.88 88 ASN A N 1
ATOM 712 C CA . ASN A 1 88 ? 1.012 10.399 -2.857 1.00 87.88 88 ASN A CA 1
ATOM 713 C C . ASN A 1 88 ? 0.135 9.932 -1.676 1.00 87.88 88 ASN A C 1
ATOM 715 O O . ASN A 1 88 ? -0.917 9.322 -1.875 1.00 87.88 88 ASN A O 1
ATOM 719 N N . PRO A 1 89 ? 0.520 10.246 -0.422 1.00 89.31 89 PRO A N 1
ATOM 720 C CA . PRO A 1 89 ? -0.251 9.864 0.765 1.00 89.31 89 PRO A CA 1
ATOM 721 C C . PRO A 1 89 ? -1.681 10.432 0.790 1.00 89.31 89 PRO A C 1
ATOM 723 O O . PRO A 1 89 ? -2.565 9.853 1.424 1.00 89.31 89 PRO A O 1
ATOM 726 N N . MET A 1 90 ? -1.922 11.536 0.070 1.00 86.00 90 MET A N 1
ATOM 727 C CA . MET A 1 90 ? -3.230 12.196 -0.012 1.00 86.00 90 MET A CA 1
ATOM 728 C C . MET A 1 90 ? -4.294 11.346 -0.715 1.00 86.00 90 MET A C 1
ATOM 730 O O . MET A 1 90 ? -5.481 11.545 -0.461 1.00 86.00 90 MET A O 1
ATOM 734 N N . ASP A 1 91 ? -3.885 10.370 -1.533 1.00 84.94 91 ASP A N 1
ATOM 735 C CA . ASP A 1 91 ? -4.802 9.394 -2.132 1.00 84.94 91 ASP A CA 1
ATOM 736 C C . ASP A 1 91 ? -5.379 8.430 -1.084 1.00 84.94 91 ASP A C 1
ATOM 738 O O . ASP A 1 91 ? -6.419 7.817 -1.309 1.00 84.94 91 ASP A O 1
ATOM 742 N N . ILE A 1 92 ? -4.717 8.290 0.070 1.00 88.44 92 ILE A N 1
ATOM 743 C CA . ILE A 1 92 ? -5.126 7.383 1.147 1.00 88.44 92 ILE A CA 1
ATOM 744 C C . ILE A 1 92 ? -5.842 8.141 2.264 1.00 88.44 92 ILE A C 1
ATOM 746 O O . ILE A 1 92 ? -6.837 7.656 2.801 1.00 88.44 92 ILE A O 1
ATOM 750 N N . PHE A 1 93 ? -5.322 9.306 2.653 1.00 86.12 93 PHE A N 1
ATOM 751 C CA . PHE A 1 93 ? -5.864 10.103 3.748 1.00 86.12 93 PHE A CA 1
ATOM 752 C C . PHE A 1 93 ? -5.695 11.600 3.491 1.00 86.12 93 PHE A C 1
ATOM 754 O O . PHE A 1 93 ? -4.644 12.058 3.061 1.00 86.12 93 PHE A O 1
ATOM 761 N N . ASN A 1 94 ? -6.709 12.396 3.833 1.00 80.69 94 ASN A N 1
ATOM 762 C CA . ASN A 1 94 ? -6.596 13.850 3.791 1.00 80.69 94 ASN A CA 1
ATOM 763 C C . ASN A 1 94 ? -5.923 14.371 5.073 1.00 80.69 94 ASN A C 1
ATOM 765 O O . ASN A 1 94 ? -6.411 14.130 6.181 1.00 80.69 94 ASN A O 1
ATOM 769 N N . GLY A 1 95 ? -4.809 15.090 4.928 1.00 86.00 95 GLY A N 1
ATOM 770 C CA . GLY A 1 95 ? -4.072 15.676 6.045 1.00 86.00 95 GLY A CA 1
ATOM 771 C C . GLY A 1 95 ? -3.237 14.647 6.808 1.00 86.00 95 GLY A C 1
ATOM 772 O O . GLY A 1 95 ? -2.154 14.282 6.363 1.00 86.00 95 GLY A O 1
ATOM 773 N N . SER A 1 96 ? -3.707 14.225 7.984 1.00 89.25 96 SER A N 1
ATOM 774 C CA . SER A 1 96 ? -2.990 13.287 8.856 1.00 89.25 96 SER A CA 1
ATOM 775 C C . SER A 1 96 ? -3.821 12.036 9.093 1.00 89.25 96 SER A C 1
ATOM 777 O O . SER A 1 96 ? -4.953 12.126 9.563 1.00 89.25 96 SER A O 1
ATOM 779 N N . TRP A 1 97 ? -3.267 10.846 8.866 1.00 92.56 97 TRP A N 1
ATOM 780 C CA . TRP A 1 97 ? -4.008 9.612 9.150 1.00 92.56 97 TRP A CA 1
ATOM 781 C C . TRP A 1 97 ? -4.340 9.469 10.641 1.00 92.56 97 TRP A C 1
ATOM 783 O O . TRP A 1 97 ? -5.358 8.877 10.997 1.00 92.56 97 TRP A O 1
ATOM 793 N N . THR A 1 98 ? -3.528 10.055 11.529 1.00 91.00 98 THR A N 1
ATOM 794 C CA . THR A 1 98 ? -3.765 10.007 12.981 1.00 91.00 98 THR A CA 1
ATOM 795 C C . THR A 1 98 ? -5.052 10.713 13.393 1.00 91.00 98 THR A C 1
ATOM 797 O O . THR A 1 98 ? -5.650 10.305 14.383 1.00 91.00 98 THR A O 1
ATOM 800 N N . SER A 1 99 ? -5.519 11.715 12.637 1.00 89.06 99 SER A N 1
ATOM 801 C CA . SER A 1 99 ? -6.787 12.399 12.926 1.00 89.06 99 SER A CA 1
ATOM 802 C C . SER A 1 99 ? -8.016 11.607 12.478 1.00 89.06 99 SER A C 1
ATOM 804 O O . SER A 1 99 ? -9.135 11.990 12.799 1.00 89.06 99 SER A O 1
ATOM 806 N N . GLN A 1 100 ? -7.829 10.513 11.733 1.00 88.00 100 GLN A N 1
ATOM 807 C CA . GLN A 1 100 ? -8.914 9.627 11.298 1.00 88.00 100 GLN A CA 1
ATOM 808 C C . GLN A 1 100 ? -9.106 8.424 12.235 1.00 88.00 100 GLN A C 1
ATOM 810 O O . GLN A 1 100 ? -10.102 7.700 12.149 1.00 88.00 100 GLN A O 1
ATOM 815 N N . ILE A 1 101 ? -8.169 8.203 13.158 1.00 88.06 101 ILE A N 1
ATOM 816 C CA . ILE A 1 101 ? -8.252 7.169 14.189 1.00 88.06 101 ILE A CA 1
ATOM 817 C C . ILE A 1 101 ? -8.827 7.795 15.465 1.00 88.06 101 ILE A C 1
ATOM 819 O O . ILE A 1 101 ? -8.410 8.875 15.870 1.00 88.06 101 ILE A O 1
ATOM 823 N N . CYS A 1 102 ? -9.766 7.118 16.131 1.00 86.88 102 CYS A N 1
ATOM 824 C CA . CYS A 1 102 ? -10.332 7.633 17.375 1.00 86.88 102 CYS A CA 1
ATOM 825 C C . CYS A 1 102 ? -9.324 7.609 18.537 1.00 86.88 102 CYS A C 1
ATOM 827 O O . CYS A 1 102 ? -8.455 6.734 18.610 1.00 86.88 102 CYS A O 1
ATOM 829 N N . ASP A 1 103 ? -9.496 8.533 19.485 1.00 87.25 103 ASP A N 1
ATOM 830 C CA . ASP A 1 103 ? -8.573 8.732 20.611 1.00 87.25 103 ASP A CA 1
ATOM 831 C C . ASP A 1 103 ? -8.283 7.456 21.422 1.00 87.25 103 ASP A C 1
ATOM 833 O O . ASP A 1 103 ? -7.108 7.210 21.698 1.00 87.25 103 ASP A O 1
ATOM 837 N N . PRO A 1 104 ? -9.262 6.579 21.745 1.00 86.25 104 PRO A N 1
ATOM 838 C CA . PRO A 1 104 ? -8.967 5.339 22.466 1.00 86.25 104 PRO A CA 1
ATOM 839 C C . PRO A 1 104 ? -8.022 4.407 21.697 1.00 86.25 104 PRO A C 1
ATOM 841 O O . PRO A 1 104 ? -7.114 3.806 22.273 1.00 86.25 104 PRO A O 1
ATOM 844 N N . VAL A 1 105 ? -8.210 4.297 20.379 1.00 86.88 105 VAL A N 1
ATOM 845 C CA . VAL A 1 105 ? -7.369 3.453 19.521 1.00 86.88 105 VAL A CA 1
ATOM 846 C C . VAL A 1 105 ? -5.997 4.100 19.323 1.00 86.88 105 VAL A C 1
ATOM 848 O O . VAL A 1 105 ? -4.991 3.395 19.386 1.00 86.88 105 VAL A O 1
ATOM 851 N N . MET A 1 106 ? -5.920 5.427 19.165 1.00 88.62 106 MET A N 1
ATOM 852 C CA . MET A 1 106 ? -4.639 6.146 19.107 1.00 88.62 106 MET A CA 1
ATOM 853 C C . MET A 1 106 ? -3.849 6.065 20.416 1.00 88.62 106 MET A C 1
ATOM 855 O O . MET A 1 106 ? -2.629 5.888 20.378 1.00 88.62 106 MET A O 1
ATOM 859 N N . GLY A 1 107 ? -4.518 6.138 21.568 1.00 86.56 107 GLY A N 1
ATOM 860 C CA . GLY A 1 107 ? -3.911 5.910 22.881 1.00 86.56 107 GLY A CA 1
ATOM 861 C C . GLY A 1 107 ? -3.275 4.523 22.952 1.00 86.56 107 GLY A C 1
ATOM 862 O O . GLY A 1 107 ? -2.072 4.396 23.173 1.00 86.56 107 GLY A O 1
ATOM 863 N N . ALA A 1 108 ? -4.029 3.483 22.591 1.00 86.25 108 ALA A N 1
ATOM 864 C CA . ALA A 1 108 ? -3.505 2.119 22.537 1.00 86.25 108 ALA A CA 1
ATOM 865 C C . ALA A 1 108 ? -2.328 1.955 21.549 1.00 86.25 108 ALA A C 1
ATOM 867 O O . ALA A 1 108 ? -1.334 1.303 21.876 1.00 86.25 108 ALA A O 1
ATOM 868 N N . LEU A 1 109 ? -2.396 2.568 20.359 1.00 85.69 109 LEU A N 1
ATOM 869 C CA . LEU A 1 109 ? -1.324 2.531 19.350 1.00 85.69 109 LEU A CA 1
ATOM 870 C C . LEU A 1 109 ? -0.031 3.191 19.830 1.00 85.69 109 LEU A C 1
ATOM 872 O O . LEU A 1 109 ? 1.064 2.687 19.560 1.00 85.69 109 LEU A O 1
ATOM 876 N N . SER A 1 110 ? -0.163 4.339 20.493 1.00 84.06 110 SER A N 1
ATOM 877 C CA . SER A 1 110 ? 0.952 5.136 21.009 1.00 84.06 110 SER A CA 1
ATOM 878 C C . SER A 1 110 ? 1.489 4.620 22.347 1.00 84.06 110 SER A C 1
ATOM 880 O O . SER A 1 110 ? 2.478 5.162 22.839 1.00 84.06 110 SER A O 1
ATOM 882 N N . GLN A 1 111 ? 0.887 3.564 22.917 1.00 80.06 111 GLN A N 1
ATOM 883 C CA . GLN A 1 111 ? 1.104 3.136 24.305 1.00 80.06 111 GLN A CA 1
ATOM 884 C C . GLN A 1 111 ? 0.965 4.328 25.265 1.00 80.06 111 GLN A C 1
ATOM 886 O O . GLN A 1 111 ? 1.897 4.648 26.002 1.00 80.06 111 GLN A O 1
ATOM 891 N N . ASP A 1 112 ? -0.172 5.018 25.170 1.00 72.25 112 ASP A N 1
ATOM 892 C CA . ASP A 1 112 ? -0.530 6.209 25.942 1.00 72.25 112 ASP A CA 1
ATOM 893 C C . ASP A 1 112 ? 0.529 7.324 25.843 1.00 72.25 112 ASP A C 1
ATOM 895 O O . ASP A 1 112 ? 0.972 7.899 26.835 1.00 72.25 112 ASP A O 1
ATOM 899 N N . GLY A 1 113 ? 0.965 7.618 24.611 1.00 73.06 113 GLY A N 1
ATOM 900 C CA . GLY A 1 113 ? 1.894 8.715 24.312 1.00 73.06 113 GLY A CA 1
ATOM 901 C C . GLY A 1 113 ? 3.384 8.376 24.414 1.00 73.06 113 GLY A C 1
ATOM 902 O O . GLY A 1 113 ? 4.221 9.253 24.204 1.00 73.06 113 GLY A O 1
ATOM 903 N N . LYS A 1 114 ? 3.753 7.118 24.681 1.00 76.50 114 LYS A N 1
ATOM 904 C CA . LYS A 1 114 ? 5.159 6.674 24.684 1.00 76.50 114 LYS A CA 1
ATOM 905 C C . LYS A 1 114 ? 5.804 6.704 23.295 1.00 76.50 114 LYS A C 1
ATOM 907 O O . LYS A 1 114 ? 7.016 6.883 23.185 1.00 76.50 114 LYS A O 1
ATOM 912 N N . TRP A 1 115 ? 5.011 6.509 22.246 1.00 79.25 115 TRP A N 1
ATOM 913 C CA . TRP A 1 115 ? 5.466 6.515 20.860 1.00 79.25 115 TRP A CA 1
ATOM 914 C C . TRP A 1 115 ? 4.652 7.494 20.032 1.00 79.25 115 TRP A C 1
ATOM 916 O O . TRP A 1 115 ? 3.424 7.501 20.092 1.00 79.25 115 TRP A O 1
ATOM 926 N N . THR A 1 116 ? 5.340 8.268 19.201 1.00 82.44 116 THR A N 1
ATOM 927 C CA . THR A 1 116 ? 4.710 9.118 18.197 1.00 82.44 116 THR A CA 1
ATOM 928 C C . THR A 1 116 ? 4.864 8.479 16.827 1.00 82.44 116 THR A C 1
ATOM 930 O O . THR A 1 116 ? 5.927 7.968 16.466 1.00 82.44 116 THR A O 1
ATOM 933 N N . TYR A 1 117 ? 3.776 8.486 16.067 1.00 89.00 117 TYR A N 1
ATOM 934 C CA . TYR A 1 117 ? 3.809 8.132 14.660 1.00 89.00 117 TYR A CA 1
ATOM 935 C C . TYR A 1 117 ? 3.805 9.406 13.826 1.00 89.00 117 TYR A C 1
ATOM 937 O O . TYR A 1 117 ? 3.166 10.392 14.196 1.00 89.00 117 TYR A O 1
ATOM 945 N N . ASP A 1 118 ? 4.495 9.366 12.692 1.00 92.00 118 ASP A N 1
ATOM 946 C CA . ASP A 1 118 ? 4.350 10.400 11.678 1.00 92.00 118 ASP A CA 1
ATOM 947 C C . ASP A 1 118 ? 3.005 10.216 10.967 1.00 92.00 118 ASP A C 1
ATOM 949 O O . ASP A 1 118 ? 2.787 9.231 10.256 1.00 92.00 118 ASP A O 1
ATOM 953 N N . GLY A 1 119 ? 2.101 11.166 11.199 1.00 91.56 119 GLY A N 1
ATOM 954 C CA . GLY A 1 119 ? 0.756 11.187 10.639 1.00 91.56 119 GLY A CA 1
ATOM 955 C C . GLY A 1 119 ? 0.693 11.437 9.132 1.00 91.56 119 GLY A C 1
ATOM 956 O O . GLY A 1 119 ? -0.366 11.253 8.540 1.00 91.56 119 GLY A O 1
ATOM 957 N N . GLN A 1 120 ? 1.811 11.818 8.509 1.00 93.12 120 GLN A N 1
ATOM 958 C CA . GLN A 1 120 ? 1.914 12.012 7.062 1.00 93.12 120 GLN A CA 1
ATOM 959 C C . GLN A 1 120 ? 2.524 10.804 6.338 1.00 93.12 120 GLN A C 1
ATOM 961 O O . GLN A 1 120 ? 2.498 10.760 5.114 1.00 93.12 120 GLN A O 1
ATOM 966 N N . SER A 1 121 ? 3.038 9.808 7.072 1.00 94.38 121 SER A N 1
ATOM 967 C CA . SER A 1 121 ? 3.720 8.647 6.488 1.00 94.38 121 SER A CA 1
ATOM 968 C C . SER A 1 121 ? 2.799 7.434 6.349 1.00 94.38 121 SER A C 1
ATOM 970 O O . SER A 1 121 ? 2.291 6.892 7.340 1.00 94.38 121 SER A O 1
ATOM 972 N N . VAL A 1 122 ? 2.681 6.929 5.118 1.00 95.56 122 VAL A N 1
ATOM 973 C CA . VAL A 1 122 ? 1.970 5.680 4.800 1.00 95.56 122 VAL A CA 1
ATOM 974 C C . VAL A 1 122 ? 2.675 4.488 5.449 1.00 95.56 122 VAL A C 1
ATOM 976 O O . VAL A 1 122 ? 2.033 3.594 6.010 1.00 95.56 122 VAL A O 1
ATOM 979 N N . LYS A 1 123 ? 4.015 4.486 5.469 1.00 95.12 123 LYS A N 1
ATOM 980 C CA . LYS A 1 123 ? 4.807 3.461 6.164 1.00 95.12 123 LYS A CA 1
ATOM 981 C C . LYS A 1 123 ? 4.469 3.389 7.656 1.00 95.12 123 LYS A C 1
ATOM 983 O O . LYS A 1 123 ? 4.370 2.290 8.209 1.00 95.12 123 LYS A O 1
ATOM 988 N N . GLN A 1 124 ? 4.305 4.532 8.324 1.00 94.31 124 GLN A N 1
ATOM 989 C CA . GLN A 1 124 ? 3.969 4.566 9.751 1.00 94.31 124 GLN A CA 1
ATOM 990 C C . GLN A 1 124 ? 2.522 4.137 10.017 1.00 94.31 124 GLN A C 1
ATOM 992 O O . GLN A 1 124 ? 2.294 3.443 11.009 1.00 94.31 124 GLN A O 1
ATOM 997 N N . LEU A 1 125 ? 1.581 4.437 9.116 1.00 95.06 125 LEU A N 1
ATOM 998 C CA . LEU A 1 125 ? 0.221 3.887 9.163 1.00 95.06 125 LEU A CA 1
ATOM 999 C C . LEU A 1 125 ? 0.234 2.350 9.091 1.00 95.06 125 LEU A C 1
ATOM 1001 O O . LEU A 1 125 ? -0.323 1.679 9.962 1.00 95.06 125 LEU A O 1
ATOM 1005 N N . LEU A 1 126 ? 0.948 1.771 8.118 1.00 94.94 126 LEU A N 1
ATOM 1006 C CA . LEU A 1 126 ? 1.088 0.314 7.979 1.00 94.94 126 LEU A CA 1
ATOM 1007 C C . LEU A 1 126 ? 1.751 -0.321 9.211 1.00 94.94 126 LEU A C 1
ATOM 1009 O O . LEU A 1 126 ? 1.330 -1.380 9.686 1.00 94.94 126 LEU A O 1
ATOM 1013 N N . ARG A 1 127 ? 2.765 0.344 9.780 1.00 92.69 127 ARG A N 1
ATOM 1014 C CA . ARG A 1 127 ? 3.408 -0.079 11.033 1.00 92.69 127 ARG A CA 1
ATOM 1015 C C . ARG A 1 127 ? 2.439 -0.048 12.213 1.00 92.69 127 ARG A C 1
ATOM 1017 O O . ARG A 1 127 ? 2.437 -0.993 13.003 1.00 92.69 127 ARG A O 1
ATOM 1024 N N . ALA A 1 128 ? 1.623 0.996 12.332 1.00 91.00 128 ALA A N 1
ATOM 1025 C CA . ALA A 1 128 ? 0.610 1.113 13.375 1.00 91.00 128 ALA A CA 1
ATOM 1026 C C . ALA A 1 128 ? -0.433 -0.011 13.263 1.00 91.00 128 ALA A C 1
ATOM 1028 O O . ALA A 1 128 ? -0.697 -0.700 14.250 1.00 91.00 128 ALA A O 1
ATOM 1029 N N . MET A 1 129 ? -0.939 -0.282 12.055 1.00 90.50 129 MET A N 1
ATOM 1030 C CA . MET A 1 129 ? -1.875 -1.383 11.793 1.00 90.50 129 MET A CA 1
ATOM 1031 C C . MET A 1 129 ? -1.288 -2.749 12.164 1.00 90.50 129 MET A C 1
ATOM 1033 O O . MET A 1 129 ? -1.930 -3.527 12.874 1.00 90.50 129 MET A O 1
ATOM 1037 N N . ARG A 1 130 ? -0.046 -3.034 11.749 1.00 89.19 130 ARG A N 1
ATOM 1038 C CA . ARG A 1 130 ? 0.652 -4.278 12.110 1.00 89.19 130 ARG A CA 1
ATOM 1039 C C . ARG A 1 130 ? 0.820 -4.403 13.625 1.00 89.19 130 ARG A C 1
ATOM 1041 O O . ARG A 1 130 ? 0.505 -5.448 14.190 1.00 89.19 130 ARG A O 1
ATOM 1048 N N . ASN A 1 131 ? 1.305 -3.351 14.287 1.00 86.25 131 ASN A N 1
ATOM 1049 C CA . ASN A 1 131 ? 1.493 -3.345 15.739 1.00 86.25 131 ASN A CA 1
ATOM 1050 C C . ASN A 1 131 ? 0.172 -3.610 16.465 1.00 86.25 131 ASN A C 1
ATOM 1052 O O . ASN A 1 131 ? 0.135 -4.416 17.393 1.00 86.25 131 ASN A O 1
ATOM 1056 N N . MET A 1 132 ? -0.916 -2.984 16.014 1.00 83.31 132 MET A N 1
ATOM 1057 C CA . MET A 1 132 ? -2.227 -3.201 16.606 1.00 83.31 132 MET A CA 1
ATOM 1058 C C . MET A 1 132 ? -2.702 -4.640 16.430 1.00 83.31 132 MET A C 1
ATOM 1060 O O . MET A 1 132 ? -3.183 -5.231 17.389 1.00 83.31 132 MET A O 1
ATOM 1064 N N . LYS A 1 133 ? -2.507 -5.242 15.249 1.00 82.31 133 LYS A N 1
ATOM 1065 C CA . LYS A 1 133 ? -2.820 -6.661 15.017 1.00 82.31 133 LYS A CA 1
ATOM 1066 C C . LYS A 1 133 ? -2.064 -7.565 16.000 1.00 82.31 133 LYS A C 1
ATOM 1068 O O . LYS A 1 133 ? -2.666 -8.449 16.605 1.00 82.31 133 LYS A O 1
ATOM 1073 N N . SER A 1 134 ? -0.769 -7.316 16.212 1.00 80.38 134 SER A N 1
ATOM 1074 C CA . SER A 1 134 ? 0.065 -8.091 17.144 1.00 80.38 134 SER A CA 1
ATOM 1075 C C . SER A 1 134 ? -0.345 -7.919 18.610 1.00 80.38 134 SER A C 1
ATOM 1077 O O . SER A 1 134 ? -0.325 -8.882 19.376 1.00 80.38 134 SER A O 1
ATOM 1079 N N . HIS A 1 135 ? -0.754 -6.712 19.002 1.00 77.88 135 HIS A N 1
ATOM 1080 C CA . HIS A 1 135 ? -1.190 -6.401 20.365 1.00 77.88 135 HIS A CA 1
ATOM 1081 C C . HIS A 1 135 ? -2.705 -6.526 20.571 1.00 77.88 135 HIS A C 1
ATOM 1083 O O . HIS A 1 135 ? -3.186 -6.282 21.674 1.00 77.88 135 HIS A O 1
ATOM 1089 N N . TYR A 1 136 ? -3.457 -6.982 19.565 1.00 79.25 136 TYR A N 1
ATOM 1090 C CA . TYR A 1 136 ? -4.921 -7.013 19.585 1.00 79.25 136 TYR A CA 1
ATOM 1091 C C . TYR A 1 136 ? -5.484 -7.779 20.789 1.00 79.25 136 TYR A C 1
ATOM 1093 O O . TYR A 1 136 ? -6.381 -7.301 21.475 1.00 79.25 136 TYR A O 1
ATOM 1101 N N . ARG A 1 137 ? -4.891 -8.935 21.125 1.00 77.50 137 ARG A N 1
ATOM 1102 C CA . ARG A 1 137 ? -5.292 -9.753 22.290 1.00 77.50 137 ARG A CA 1
ATOM 1103 C C . ARG A 1 137 ? -5.024 -9.082 23.642 1.00 77.50 137 ARG A C 1
ATOM 1105 O O . ARG A 1 137 ? -5.553 -9.530 24.653 1.00 77.50 137 ARG A O 1
ATOM 1112 N N . GLN A 1 138 ? -4.160 -8.071 23.676 1.00 80.62 138 GLN A N 1
ATOM 1113 C CA . GLN A 1 138 ? -3.799 -7.339 24.890 1.00 80.62 138 GLN A CA 1
ATOM 1114 C C . GLN A 1 138 ? -4.666 -6.089 25.087 1.00 80.62 138 GLN A C 1
ATOM 1116 O O . GLN A 1 138 ? -4.624 -5.498 26.167 1.00 80.62 138 GLN A O 1
ATOM 1121 N N . LEU A 1 139 ? -5.458 -5.700 24.079 1.00 80.38 139 LEU A N 1
ATOM 1122 C CA . LEU A 1 139 ? -6.349 -4.548 24.156 1.00 80.38 139 LEU A CA 1
ATOM 1123 C C . LEU A 1 139 ? -7.449 -4.762 25.193 1.00 80.38 139 LEU A C 1
ATOM 1125 O O . LEU A 1 139 ? -7.984 -5.858 25.353 1.00 80.38 139 LEU A O 1
ATOM 1129 N N . LYS A 1 140 ? -7.796 -3.684 25.896 1.00 80.31 140 LYS A N 1
ATOM 1130 C CA . LYS A 1 140 ? -8.844 -3.645 26.921 1.00 80.31 140 LYS A CA 1
ATOM 1131 C C . LYS A 1 140 ? -9.585 -2.310 26.849 1.00 80.31 140 LYS A C 1
ATOM 1133 O O . LYS A 1 140 ? -9.094 -1.356 26.250 1.00 80.31 140 LYS A O 1
ATOM 1138 N N . GLY A 1 141 ? -10.751 -2.243 27.488 1.00 84.19 141 GLY A N 1
ATOM 1139 C CA . GLY A 1 141 ? -11.510 -1.000 27.642 1.00 84.19 141 GLY A CA 1
ATOM 1140 C C . GLY A 1 141 ? -12.035 -0.434 26.320 1.00 84.19 141 GLY A C 1
ATOM 1141 O O . GLY A 1 141 ? -12.430 -1.180 25.424 1.00 84.19 141 GLY A O 1
ATOM 1142 N N . GLU A 1 142 ? -12.042 0.893 26.213 1.00 80.56 142 GLU A N 1
ATOM 1143 C CA . GLU A 1 142 ? -12.645 1.632 25.096 1.00 80.56 142 GLU A CA 1
ATOM 1144 C C . GLU A 1 142 ? -11.983 1.339 23.741 1.00 80.56 142 GLU A C 1
ATOM 1146 O O . GLU A 1 142 ? -12.672 1.266 22.726 1.00 80.56 142 GLU A O 1
ATOM 1151 N N . ALA A 1 143 ? -10.668 1.093 23.720 1.00 81.19 143 ALA A N 1
ATOM 1152 C CA . ALA A 1 143 ? -9.939 0.754 22.498 1.00 81.19 143 ALA A CA 1
ATOM 1153 C C . ALA A 1 143 ? -10.377 -0.599 21.914 1.00 81.19 143 ALA A C 1
ATOM 1155 O O . ALA A 1 143 ? -10.556 -0.727 20.705 1.00 81.19 143 ALA A O 1
ATOM 1156 N N . LEU A 1 144 ? -10.581 -1.606 22.773 1.00 84.12 144 LEU A N 1
ATOM 1157 C CA . LEU A 1 144 ? -11.098 -2.905 22.341 1.00 84.12 144 LEU A CA 1
ATOM 1158 C C . LEU A 1 144 ? -12.556 -2.784 21.882 1.00 84.12 144 LEU A C 1
ATOM 1160 O O . LEU A 1 144 ? -12.914 -3.345 20.851 1.00 84.12 144 LEU A O 1
ATOM 1164 N N . ALA A 1 145 ? -13.383 -2.028 22.613 1.00 79.19 145 ALA A N 1
ATOM 1165 C CA . ALA A 1 145 ? -14.779 -1.804 22.245 1.00 79.19 145 ALA A CA 1
ATOM 1166 C C . ALA A 1 145 ? -14.910 -1.160 20.852 1.00 79.19 145 ALA A C 1
ATOM 1168 O O . ALA A 1 145 ? -15.707 -1.627 20.043 1.00 79.19 145 ALA A O 1
ATOM 1169 N N . ALA A 1 146 ? -14.069 -0.166 20.544 1.00 76.44 146 ALA A N 1
ATOM 1170 C CA . ALA A 1 146 ? -14.044 0.513 19.247 1.00 76.44 146 ALA A CA 1
ATOM 1171 C C . ALA A 1 146 ? -13.640 -0.389 18.062 1.00 76.44 146 ALA A C 1
ATOM 1173 O O . ALA A 1 146 ? -13.960 -0.065 16.923 1.00 76.44 146 ALA A O 1
ATOM 1174 N N . LEU A 1 147 ? -12.937 -1.500 18.317 1.00 79.75 147 LEU A N 1
ATOM 1175 C CA . LEU A 1 147 ? -12.485 -2.463 17.299 1.00 79.75 147 LEU A CA 1
ATOM 1176 C C . LEU A 1 147 ? -13.321 -3.756 17.255 1.00 79.75 147 LEU A C 1
ATOM 1178 O O . LEU A 1 147 ? -13.007 -4.662 16.477 1.00 79.75 147 LEU A O 1
ATOM 1182 N N . LEU A 1 148 ? -14.311 -3.882 18.142 1.00 75.38 148 LEU A N 1
ATOM 1183 C CA . LEU A 1 148 ? -15.268 -4.991 18.182 1.00 75.38 148 LEU A CA 1
ATOM 1184 C C . LEU A 1 148 ? -16.665 -4.570 17.713 1.00 75.38 148 LEU A C 1
ATOM 1186 O O . LEU A 1 148 ? -17.413 -5.422 17.239 1.00 75.38 148 LEU A O 1
ATOM 1190 N N . TYR A 1 149 ? -17.037 -3.298 17.887 1.00 57.12 149 TYR A N 1
ATOM 1191 C CA . TYR A 1 149 ? -18.371 -2.792 17.576 1.00 57.12 149 TYR A CA 1
ATOM 1192 C C . TYR A 1 149 ? -18.324 -1.355 17.023 1.00 57.12 149 TYR A C 1
ATOM 1194 O O . TYR A 1 149 ? -17.622 -0.516 17.591 1.00 57.12 149 TYR A O 1
ATOM 1202 N N . PRO A 1 150 ? -19.113 -1.016 15.982 1.00 48.81 150 PRO A N 1
ATOM 1203 C CA . PRO A 1 150 ? -19.903 -1.915 15.127 1.00 48.81 150 PRO A CA 1
ATOM 1204 C C . PRO A 1 150 ? -19.037 -2.721 14.139 1.00 48.81 150 PRO A C 1
ATOM 1206 O O . PRO A 1 150 ? -19.525 -3.664 13.522 1.00 48.81 150 PRO A O 1
ATOM 1209 N N . ASP A 1 151 ? -17.751 -2.381 14.042 1.00 62.00 151 ASP A N 1
ATOM 1210 C CA . ASP A 1 151 ? -16.850 -2.826 12.986 1.00 62.00 151 ASP A CA 1
ATOM 1211 C C . ASP A 1 151 ? -15.765 -3.757 13.540 1.00 62.00 151 ASP A C 1
ATOM 1213 O O . ASP A 1 151 ? -15.162 -3.480 14.578 1.00 62.00 151 ASP A O 1
ATOM 1217 N N . SER A 1 152 ? -15.479 -4.854 12.833 1.00 77.19 152 SER A N 1
ATOM 1218 C CA . SER A 1 152 ? -14.321 -5.705 13.134 1.00 77.19 152 SER A CA 1
ATOM 1219 C C . SER A 1 152 ? -13.011 -4.936 12.912 1.00 77.19 152 SER A C 1
ATOM 1221 O O . SER A 1 152 ? -12.979 -3.983 12.136 1.00 77.19 152 SER A O 1
ATOM 1223 N N . PHE A 1 153 ? -11.904 -5.373 13.531 1.00 84.06 153 PHE A N 1
ATOM 1224 C CA . PHE A 1 153 ? -10.567 -4.777 13.346 1.00 84.06 153 PHE A CA 1
ATOM 1225 C C . PHE A 1 153 ? -10.258 -4.430 11.882 1.00 84.06 153 PHE A C 1
ATOM 1227 O O . PHE A 1 153 ? -9.805 -3.331 11.585 1.00 84.06 153 PHE A O 1
ATOM 1234 N N . PHE A 1 154 ? -10.524 -5.365 10.968 1.00 86.06 154 PHE A N 1
ATOM 1235 C CA . PHE A 1 154 ? -10.307 -5.157 9.542 1.00 86.06 154 PHE A CA 1
ATOM 1236 C C . PHE A 1 154 ? -11.177 -4.021 9.003 1.00 86.06 154 PHE A C 1
ATOM 1238 O O . PHE A 1 154 ? -10.647 -3.057 8.454 1.00 86.06 154 PHE A O 1
ATOM 1245 N N . HIS A 1 155 ? -12.489 -4.101 9.243 1.00 84.00 155 HIS A N 1
ATOM 1246 C CA . HIS A 1 155 ? -13.446 -3.110 8.766 1.00 84.00 155 HIS A CA 1
ATOM 1247 C C . HIS A 1 155 ? -13.162 -1.714 9.331 1.00 84.00 155 HIS A C 1
ATOM 1249 O O . HIS A 1 155 ? -13.292 -0.732 8.611 1.00 84.00 155 HIS A O 1
ATOM 1255 N N . TYR A 1 156 ? -12.708 -1.605 10.584 1.00 86.00 156 TYR A N 1
ATOM 1256 C CA . TYR A 1 156 ? -12.349 -0.328 11.201 1.00 86.00 156 TYR A CA 1
ATOM 1257 C C . TYR A 1 156 ? -11.289 0.438 10.393 1.00 86.00 156 TYR A C 1
ATOM 1259 O O . TYR A 1 156 ? -11.425 1.648 10.197 1.00 86.00 156 TYR A O 1
ATOM 1267 N N . PHE A 1 157 ? -10.240 -0.250 9.926 1.00 88.50 157 PHE A N 1
ATOM 1268 C CA . PHE A 1 157 ? -9.168 0.375 9.146 1.00 88.50 157 PHE A CA 1
ATOM 1269 C C . PHE A 1 157 ? -9.541 0.541 7.675 1.00 88.50 157 PHE A C 1
ATOM 1271 O O . PHE A 1 157 ? -9.284 1.600 7.114 1.00 88.50 157 PHE A O 1
ATOM 1278 N N . THR A 1 158 ? -10.163 -0.460 7.046 1.00 88.19 158 THR A N 1
ATOM 1279 C CA . THR A 1 158 ? -10.520 -0.379 5.620 1.00 88.19 158 THR A CA 1
ATOM 1280 C C . THR A 1 158 ? -11.662 0.593 5.348 1.00 88.19 158 THR A C 1
ATOM 1282 O O . THR A 1 158 ? -11.775 1.092 4.235 1.00 88.19 158 THR A O 1
ATOM 1285 N N . SER A 1 159 ? -12.504 0.881 6.343 1.00 84.25 159 SER A N 1
ATOM 1286 C CA . SER A 1 159 ? -13.490 1.957 6.250 1.00 84.25 159 SER A CA 1
ATOM 1287 C C . SER A 1 159 ? -12.804 3.326 6.305 1.00 84.25 159 SER A C 1
ATOM 1289 O O . SER A 1 159 ? -13.081 4.187 5.490 1.00 84.25 159 SER A O 1
ATOM 1291 N N . ARG A 1 160 ? -11.817 3.531 7.179 1.00 87.31 160 ARG A N 1
ATOM 1292 C CA . ARG A 1 160 ? -11.105 4.821 7.274 1.00 87.31 160 ARG A CA 1
ATOM 1293 C C . ARG A 1 160 ? -10.132 5.077 6.127 1.00 87.31 160 ARG A C 1
ATOM 1295 O O . ARG A 1 160 ? -9.974 6.216 5.716 1.00 87.31 160 ARG A O 1
ATOM 1302 N N . PHE A 1 161 ? -9.511 4.027 5.598 1.00 91.62 161 PHE A N 1
ATOM 1303 C CA . PHE A 1 161 ? -8.511 4.122 4.535 1.00 91.62 161 PHE A CA 1
ATOM 1304 C C . PHE A 1 161 ? -8.877 3.189 3.369 1.00 91.62 161 PHE A C 1
ATOM 1306 O O . PHE A 1 161 ? -8.215 2.167 3.161 1.00 91.62 161 PHE A O 1
ATOM 1313 N N . PRO A 1 162 ? -9.943 3.499 2.608 1.00 89.81 162 PRO A N 1
ATOM 1314 C CA . PRO A 1 162 ? -10.470 2.602 1.577 1.00 89.81 162 PRO A CA 1
ATOM 1315 C C . PRO A 1 162 ? -9.482 2.352 0.431 1.00 89.81 162 PRO A C 1
ATOM 1317 O O . PRO A 1 162 ? -9.428 1.249 -0.106 1.00 89.81 162 PRO A O 1
ATOM 1320 N N . GLU A 1 163 ? -8.643 3.335 0.106 1.00 90.81 163 GLU A N 1
ATOM 1321 C CA . GLU A 1 163 ? -7.635 3.243 -0.958 1.00 90.81 163 GLU A CA 1
ATOM 1322 C C . GLU A 1 163 ? -6.338 2.546 -0.511 1.00 90.81 163 GLU A C 1
ATOM 1324 O O . GLU A 1 163 ? -5.502 2.193 -1.345 1.00 90.81 163 GLU A O 1
ATOM 1329 N N . LEU A 1 164 ? -6.155 2.298 0.795 1.00 94.62 164 LEU A N 1
ATOM 1330 C CA . LEU A 1 164 ? -4.875 1.844 1.347 1.00 94.62 164 LEU A CA 1
ATOM 1331 C C . LEU A 1 164 ? -4.395 0.527 0.732 1.00 94.62 164 LEU A C 1
ATOM 1333 O O . LEU A 1 164 ? -3.212 0.406 0.417 1.00 94.62 164 LEU A O 1
ATOM 1337 N N . LEU A 1 165 ? -5.274 -0.468 0.563 1.00 95.25 165 LEU A N 1
A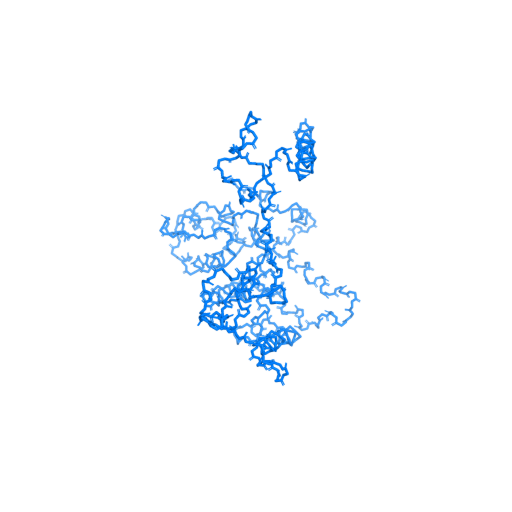TOM 1338 C CA . LEU A 1 165 ? -4.856 -1.758 0.007 1.00 95.25 165 LEU A CA 1
ATOM 1339 C C . LEU A 1 165 ? -4.485 -1.641 -1.464 1.00 95.25 165 LEU A C 1
ATOM 1341 O O . LEU A 1 165 ? -3.450 -2.175 -1.855 1.00 95.25 165 LEU A O 1
ATOM 1345 N N . ARG A 1 166 ? -5.305 -0.943 -2.262 1.00 93.38 166 ARG A N 1
ATOM 1346 C CA . ARG A 1 166 ? -5.037 -0.723 -3.687 1.00 93.38 166 ARG A CA 1
ATOM 1347 C C . ARG A 1 166 ? -3.689 -0.028 -3.864 1.00 93.38 166 ARG A C 1
ATOM 1349 O O . ARG A 1 166 ? -2.812 -0.558 -4.540 1.00 93.38 166 ARG A O 1
ATOM 1356 N N . TYR A 1 167 ? -3.510 1.097 -3.176 1.00 95.00 167 TYR A N 1
ATOM 1357 C CA . TYR A 1 167 ? -2.288 1.891 -3.204 1.00 95.00 167 TYR A CA 1
ATOM 1358 C C . TYR A 1 167 ? -1.065 1.066 -2.781 1.00 95.00 167 TYR A C 1
ATOM 1360 O O . TYR A 1 167 ? -0.054 1.007 -3.482 1.00 95.00 167 TYR A O 1
ATOM 1368 N N . THR A 1 168 ? -1.168 0.352 -1.656 1.00 96.31 168 THR A N 1
ATOM 1369 C CA . THR A 1 168 ? -0.066 -0.474 -1.145 1.00 96.31 168 THR A CA 1
ATOM 1370 C C . THR A 1 168 ? 0.268 -1.618 -2.103 1.00 96.31 168 THR A C 1
ATOM 1372 O O . THR A 1 168 ? 1.442 -1.910 -2.316 1.00 96.31 168 THR A O 1
ATOM 1375 N N . TYR A 1 169 ? -0.738 -2.266 -2.696 1.00 96.00 169 TYR A N 1
ATOM 1376 C CA . TYR A 1 169 ? -0.547 -3.336 -3.675 1.00 96.00 169 TYR A CA 1
ATOM 1377 C C . TYR A 1 169 ? 0.208 -2.842 -4.916 1.00 96.00 169 TYR A C 1
ATOM 1379 O O . TYR A 1 169 ? 1.191 -3.455 -5.324 1.00 96.00 169 TYR A O 1
ATOM 1387 N N . GLU A 1 170 ? -0.186 -1.697 -5.471 1.00 93.69 170 GLU A N 1
ATOM 1388 C CA . GLU A 1 170 ? 0.457 -1.101 -6.650 1.00 93.69 170 GLU A CA 1
ATOM 1389 C C . GLU A 1 170 ? 1.899 -0.647 -6.370 1.00 93.69 170 GLU A C 1
ATOM 1391 O O . GLU A 1 170 ? 2.817 -0.881 -7.167 1.00 93.69 170 GLU A O 1
ATOM 1396 N N . ALA A 1 171 ? 2.149 -0.048 -5.204 1.00 95.44 171 ALA A N 1
ATOM 1397 C CA . ALA A 1 171 ? 3.501 0.319 -4.796 1.00 95.44 171 ALA A CA 1
ATOM 1398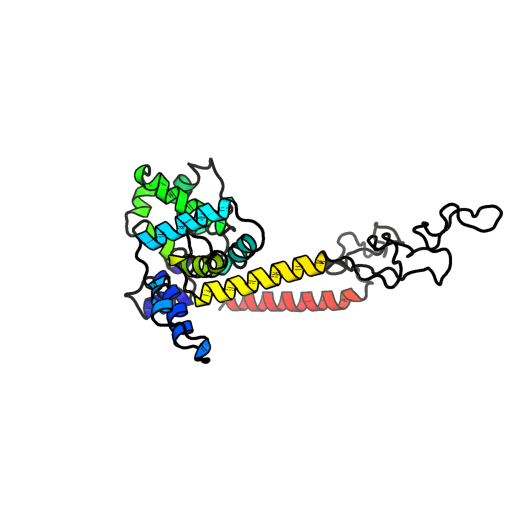 C C . ALA A 1 171 ? 4.398 -0.926 -4.646 1.00 95.44 171 ALA A C 1
ATOM 1400 O O . ALA A 1 171 ? 5.541 -0.941 -5.122 1.00 95.44 171 ALA A O 1
ATOM 1401 N N . MET A 1 172 ? 3.851 -1.994 -4.055 1.00 96.56 172 MET A N 1
ATOM 1402 C CA . MET A 1 172 ? 4.547 -3.250 -3.770 1.00 96.56 172 MET A CA 1
ATOM 1403 C C . MET A 1 172 ? 4.733 -4.171 -4.979 1.00 96.56 172 MET A C 1
ATOM 1405 O O . MET A 1 172 ? 5.470 -5.154 -4.863 1.00 96.56 172 MET A O 1
ATOM 1409 N N . GLU A 1 173 ? 4.197 -3.834 -6.156 1.00 95.19 173 GLU A N 1
ATOM 1410 C CA . GLU A 1 173 ? 4.586 -4.480 -7.415 1.00 95.19 173 GLU A CA 1
ATOM 1411 C C . GLU A 1 173 ? 6.108 -4.441 -7.619 1.00 95.19 173 GLU A C 1
ATOM 1413 O O . GLU A 1 173 ? 6.686 -5.392 -8.147 1.00 95.19 173 GLU A O 1
ATOM 1418 N N . TRP A 1 174 ? 6.782 -3.397 -7.118 1.00 95.06 174 TRP A N 1
ATOM 1419 C CA . TRP A 1 174 ? 8.244 -3.286 -7.114 1.00 95.06 174 TRP A CA 1
ATOM 1420 C C . TRP A 1 174 ? 8.931 -4.489 -6.448 1.00 95.06 174 TRP A C 1
ATOM 1422 O O . TRP A 1 174 ? 10.015 -4.907 -6.840 1.00 95.06 174 TRP A O 1
ATOM 1432 N N . CYS A 1 175 ? 8.275 -5.093 -5.459 1.00 95.12 175 CYS A N 1
ATOM 1433 C CA . CYS A 1 175 ? 8.736 -6.284 -4.752 1.00 95.12 175 CYS A CA 1
ATOM 1434 C C . CYS A 1 175 ? 8.133 -7.584 -5.295 1.00 95.12 175 CYS A C 1
ATOM 1436 O O . CYS A 1 175 ? 8.277 -8.626 -4.666 1.00 95.12 175 CYS A O 1
ATOM 1438 N N . SER A 1 176 ? 7.493 -7.577 -6.465 1.00 95.19 176 SER A N 1
ATOM 1439 C CA . SER A 1 176 ? 6.823 -8.756 -7.035 1.00 95.19 176 SER A CA 1
ATOM 1440 C C . SER A 1 176 ? 7.751 -9.950 -7.303 1.00 95.19 176 SER A C 1
ATOM 1442 O O . SER A 1 176 ? 7.277 -11.077 -7.436 1.00 95.19 176 SER A O 1
ATOM 1444 N N . MET A 1 177 ? 9.068 -9.743 -7.373 1.00 93.62 177 MET A N 1
ATOM 1445 C CA . MET A 1 177 ? 10.063 -10.817 -7.497 1.00 93.62 177 MET A CA 1
ATOM 1446 C C . MET A 1 177 ? 10.527 -11.395 -6.150 1.00 93.62 177 MET A C 1
ATOM 1448 O O . MET A 1 177 ? 11.119 -12.475 -6.133 1.00 93.62 177 MET A O 1
ATOM 1452 N N . ASP A 1 178 ? 10.267 -10.709 -5.036 1.00 94.75 178 ASP A N 1
ATOM 1453 C CA . ASP A 1 178 ? 10.616 -11.169 -3.690 1.00 94.75 178 ASP A CA 1
ATOM 1454 C C . ASP A 1 178 ? 9.829 -12.453 -3.355 1.00 94.75 178 ASP A C 1
ATOM 1456 O O . ASP A 1 178 ? 8.615 -12.486 -3.581 1.00 94.75 178 ASP A O 1
ATOM 1460 N N . PRO A 1 179 ? 10.468 -13.511 -2.816 1.00 95.00 179 PRO A N 1
ATOM 1461 C CA . PRO A 1 179 ? 9.800 -14.771 -2.492 1.00 95.00 179 PRO A CA 1
ATOM 1462 C C . PRO A 1 179 ? 8.522 -14.625 -1.658 1.00 95.00 179 PRO A C 1
ATOM 1464 O O . PRO A 1 179 ? 7.563 -15.359 -1.902 1.00 95.00 179 PRO A O 1
ATOM 1467 N N . ILE A 1 180 ? 8.484 -13.665 -0.725 1.00 94.88 180 ILE A N 1
ATOM 1468 C CA . ILE A 1 180 ? 7.330 -13.429 0.154 1.00 94.88 180 ILE A CA 1
ATOM 1469 C C . ILE A 1 180 ? 6.128 -12.936 -0.661 1.00 94.88 180 ILE A C 1
ATOM 1471 O O . ILE A 1 180 ? 4.996 -13.359 -0.438 1.00 94.88 180 ILE A O 1
ATOM 1475 N N . PHE A 1 181 ? 6.369 -12.077 -1.651 1.00 95.62 181 PHE A N 1
ATOM 1476 C CA . PHE A 1 181 ? 5.322 -11.405 -2.420 1.00 95.62 181 PHE A CA 1
ATOM 1477 C C . PHE A 1 181 ? 5.013 -12.084 -3.758 1.00 95.62 181 PHE A C 1
ATOM 1479 O O . PHE A 1 181 ? 3.934 -11.890 -4.313 1.00 95.62 181 PHE A O 1
ATOM 1486 N N . LYS A 1 182 ? 5.920 -12.918 -4.275 1.00 94.00 182 LYS A N 1
ATOM 1487 C CA . LYS A 1 182 ? 5.868 -13.500 -5.625 1.00 94.00 182 LYS A CA 1
ATOM 1488 C C . LYS A 1 182 ? 4.534 -14.145 -5.991 1.00 94.00 182 LYS A C 1
ATOM 1490 O O . LYS A 1 182 ? 4.076 -14.006 -7.123 1.00 94.00 182 LYS A O 1
ATOM 1495 N N . HIS A 1 183 ? 3.913 -14.858 -5.055 1.00 93.69 183 HIS A N 1
ATOM 1496 C CA . HIS A 1 183 ? 2.657 -15.567 -5.298 1.00 93.69 183 HIS A CA 1
ATOM 1497 C C . HIS A 1 183 ? 1.449 -14.622 -5.448 1.00 93.69 183 HIS A C 1
ATOM 1499 O O . HIS A 1 183 ? 0.484 -14.981 -6.122 1.00 93.69 183 HIS A O 1
ATOM 1505 N N . ARG A 1 184 ? 1.529 -13.402 -4.894 1.00 93.25 184 ARG A N 1
ATOM 1506 C CA . ARG A 1 184 ? 0.477 -12.370 -4.933 1.00 93.25 184 ARG A CA 1
ATOM 1507 C C . ARG A 1 184 ? 0.458 -11.562 -6.238 1.00 93.25 184 ARG A C 1
ATOM 1509 O O . ARG A 1 184 ? -0.510 -10.853 -6.492 1.00 93.25 184 ARG A O 1
ATOM 1516 N N . TYR A 1 185 ? 1.489 -11.686 -7.078 1.00 94.88 185 TYR A N 1
ATOM 1517 C CA . TYR A 1 185 ? 1.609 -10.949 -8.342 1.00 94.88 185 TYR A CA 1
ATOM 1518 C C . TYR A 1 185 ? 1.692 -11.883 -9.549 1.00 94.88 185 TYR A C 1
ATOM 1520 O O . TYR A 1 185 ? 2.195 -13.013 -9.476 1.00 94.88 185 TYR A O 1
ATOM 1528 N N . SER A 1 186 ? 1.155 -11.428 -10.678 1.00 92.75 186 SER A N 1
ATOM 1529 C CA . SER A 1 186 ? 1.169 -12.178 -11.932 1.00 92.75 186 SER A CA 1
ATOM 1530 C C . SER A 1 186 ? 2.556 -12.172 -12.584 1.00 92.75 186 SER A C 1
ATOM 1532 O O . SER A 1 186 ? 3.470 -11.467 -12.152 1.00 92.75 186 SER A O 1
ATOM 1534 N N . ASP A 1 187 ? 2.742 -13.011 -13.596 1.00 89.00 187 ASP A N 1
ATOM 1535 C CA . ASP A 1 187 ? 4.024 -13.129 -14.294 1.00 89.00 187 ASP A CA 1
ATOM 1536 C C . ASP A 1 187 ? 4.291 -11.878 -15.135 1.00 89.00 187 ASP A C 1
ATOM 1538 O O . ASP A 1 187 ? 5.416 -11.389 -15.175 1.00 89.00 187 ASP A O 1
ATOM 1542 N N . GLU A 1 188 ? 3.231 -11.306 -15.701 1.00 87.19 188 GLU A N 1
ATOM 1543 C CA . GLU A 1 188 ? 3.227 -10.056 -16.452 1.00 87.19 188 GLU A CA 1
ATOM 1544 C C . GLU A 1 188 ? 3.733 -8.885 -15.593 1.00 87.19 188 GLU A C 1
ATOM 1546 O O . GLU A 1 188 ? 4.616 -8.141 -16.024 1.00 87.19 188 GLU A O 1
ATOM 1551 N N . VAL A 1 189 ? 3.253 -8.766 -14.346 1.00 90.00 189 VAL A N 1
ATOM 1552 C CA . VAL A 1 189 ? 3.736 -7.750 -13.392 1.00 90.00 189 VAL A CA 1
ATOM 1553 C C . VAL A 1 189 ? 5.226 -7.937 -13.114 1.00 90.00 189 VAL A C 1
ATOM 1555 O O . VAL A 1 189 ? 5.992 -6.976 -13.174 1.00 90.00 189 VAL A O 1
ATOM 1558 N N . ARG A 1 190 ? 5.665 -9.175 -12.856 1.00 92.00 190 ARG A N 1
ATOM 1559 C CA . ARG A 1 190 ? 7.077 -9.458 -12.555 1.00 92.00 190 ARG A CA 1
ATOM 1560 C C . ARG A 1 190 ? 7.994 -9.150 -13.732 1.00 92.00 190 ARG A C 1
ATOM 1562 O O . ARG A 1 190 ? 9.077 -8.618 -13.517 1.00 92.00 190 ARG A O 1
ATOM 1569 N N . ILE A 1 191 ? 7.575 -9.470 -14.956 1.00 88.19 191 ILE A N 1
ATOM 1570 C CA . ILE A 1 191 ? 8.338 -9.157 -16.171 1.00 88.19 191 ILE A CA 1
ATOM 1571 C C . ILE A 1 191 ? 8.467 -7.641 -16.329 1.00 88.19 191 ILE A C 1
ATOM 1573 O O . ILE A 1 191 ? 9.587 -7.154 -16.463 1.00 88.19 191 ILE A O 1
ATOM 1577 N N . ARG A 1 192 ? 7.358 -6.895 -16.224 1.00 89.25 192 ARG A N 1
ATOM 1578 C CA . ARG A 1 192 ? 7.357 -5.424 -16.304 1.00 89.25 192 ARG A CA 1
ATOM 1579 C C . ARG A 1 192 ? 8.308 -4.805 -15.282 1.00 89.25 192 ARG A C 1
ATOM 1581 O O . ARG A 1 192 ? 9.161 -3.995 -15.627 1.00 89.25 192 ARG A O 1
ATOM 1588 N N . VAL A 1 193 ? 8.187 -5.218 -14.024 1.00 91.56 193 VAL A N 1
ATOM 1589 C CA . VAL A 1 193 ? 9.001 -4.689 -12.925 1.00 91.56 193 VAL A CA 1
ATOM 1590 C C . VAL A 1 193 ? 10.470 -5.073 -13.090 1.00 91.56 193 VAL A C 1
ATOM 1592 O O . VAL A 1 193 ? 11.340 -4.257 -12.796 1.00 91.56 193 VAL A O 1
ATOM 1595 N N . LYS A 1 194 ? 10.773 -6.275 -13.593 1.00 90.12 194 LYS A N 1
ATOM 1596 C CA . LYS A 1 194 ? 12.147 -6.680 -13.911 1.00 90.12 194 LYS A CA 1
ATOM 1597 C C . LYS A 1 194 ? 12.774 -5.753 -14.952 1.00 90.12 194 LYS A C 1
ATOM 1599 O O . LYS A 1 194 ? 13.885 -5.289 -14.726 1.00 90.12 194 LYS A O 1
ATOM 1604 N N . THR A 1 195 ? 12.058 -5.437 -16.031 1.00 89.75 195 THR A N 1
ATOM 1605 C CA . THR A 1 195 ? 12.533 -4.485 -17.046 1.00 89.75 195 THR A CA 1
ATOM 1606 C C . THR A 1 195 ? 12.865 -3.129 -16.423 1.00 89.75 195 THR A C 1
ATOM 1608 O O . THR A 1 195 ? 13.952 -2.613 -16.654 1.00 89.75 195 THR A O 1
ATOM 1611 N N . MET A 1 196 ? 12.004 -2.607 -15.542 1.00 89.88 196 MET A N 1
ATOM 1612 C CA . MET A 1 196 ? 12.269 -1.347 -14.833 1.00 89.88 196 MET A CA 1
ATOM 1613 C C . MET A 1 196 ? 13.515 -1.419 -13.933 1.00 89.88 196 MET A C 1
ATOM 1615 O O . MET A 1 196 ? 14.297 -0.473 -13.877 1.00 89.88 196 MET A O 1
ATOM 1619 N N . HIS A 1 197 ? 13.725 -2.533 -13.221 1.00 89.56 197 HIS A N 1
ATOM 1620 C CA . HIS A 1 197 ? 14.939 -2.726 -12.417 1.00 89.56 197 HIS A CA 1
ATOM 1621 C C . HIS A 1 197 ? 16.194 -2.741 -13.294 1.00 89.56 197 HIS A C 1
ATOM 1623 O O . HIS A 1 197 ? 17.181 -2.083 -12.962 1.00 89.56 197 HIS A O 1
ATOM 1629 N N . ASP A 1 198 ? 16.148 -3.476 -14.407 1.00 88.25 198 ASP A N 1
ATOM 1630 C CA . ASP A 1 198 ? 17.261 -3.592 -15.345 1.00 88.25 198 ASP A CA 1
ATOM 1631 C C . ASP A 1 198 ? 17.599 -2.220 -15.959 1.00 88.25 198 ASP A C 1
ATOM 1633 O O . ASP A 1 198 ? 18.770 -1.850 -16.008 1.00 88.25 198 ASP A O 1
ATOM 1637 N N . GLU A 1 199 ? 16.595 -1.420 -16.333 1.00 89.50 199 GLU A N 1
ATOM 1638 C CA . GLU A 1 199 ? 16.764 -0.046 -16.830 1.00 89.50 199 GLU A CA 1
ATOM 1639 C C . GLU A 1 199 ? 17.430 0.876 -15.802 1.00 89.50 199 GLU A C 1
ATOM 1641 O O . GLU A 1 199 ? 18.372 1.597 -16.137 1.00 89.50 199 GLU A O 1
ATOM 1646 N N . ILE A 1 200 ? 16.999 0.828 -14.536 1.00 87.44 200 ILE A N 1
ATOM 1647 C CA . ILE A 1 200 ? 17.623 1.611 -13.461 1.00 87.44 200 ILE A CA 1
ATOM 1648 C C . ILE A 1 200 ? 19.078 1.179 -13.248 1.00 87.44 200 ILE A C 1
ATOM 1650 O O . ILE A 1 200 ? 19.957 2.023 -13.061 1.00 87.44 200 ILE A O 1
ATOM 1654 N N . GLU A 1 201 ? 19.365 -0.122 -13.274 1.00 87.56 201 GLU A N 1
ATOM 1655 C CA . GLU A 1 201 ? 20.733 -0.614 -13.113 1.00 87.56 201 GLU A CA 1
ATOM 1656 C C . GLU A 1 201 ? 21.626 -0.274 -14.311 1.00 87.56 201 GLU A C 1
ATOM 1658 O O . GLU A 1 201 ? 22.795 0.068 -14.107 1.00 87.56 201 GLU A O 1
ATOM 1663 N N . ILE A 1 202 ? 21.092 -0.294 -15.536 1.00 88.50 202 ILE A N 1
ATOM 1664 C CA . ILE A 1 202 ? 21.779 0.201 -16.737 1.00 88.50 202 ILE A CA 1
ATOM 1665 C C . ILE A 1 202 ? 22.071 1.695 -16.584 1.00 88.50 202 ILE A C 1
ATOM 1667 O O . ILE A 1 202 ? 23.231 2.084 -16.673 1.00 88.50 202 ILE A O 1
ATOM 1671 N N . ALA A 1 203 ? 21.082 2.515 -16.220 1.00 86.25 203 ALA A N 1
ATOM 1672 C CA . ALA A 1 203 ? 21.275 3.950 -16.016 1.00 86.25 203 ALA A CA 1
ATOM 1673 C C . ALA A 1 203 ? 22.346 4.248 -14.950 1.00 86.25 203 ALA A C 1
ATOM 1675 O O . ALA A 1 203 ? 23.200 5.116 -15.135 1.00 86.25 203 ALA A O 1
ATOM 1676 N N . LYS A 1 204 ? 22.370 3.486 -13.848 1.00 86.88 204 LYS A N 1
ATOM 1677 C CA . LYS A 1 204 ? 23.432 3.594 -12.836 1.00 86.88 204 LYS A CA 1
ATOM 1678 C C . LYS A 1 204 ? 24.793 3.117 -13.354 1.00 86.88 204 LYS A C 1
ATOM 1680 O O . LYS A 1 204 ? 25.817 3.574 -12.854 1.00 86.88 204 LYS A O 1
ATOM 1685 N N . ARG A 1 205 ? 24.856 2.139 -14.264 1.00 83.44 205 ARG A N 1
ATOM 1686 C CA . ARG A 1 205 ? 26.115 1.684 -14.891 1.00 83.44 205 ARG A CA 1
ATOM 1687 C C . ARG A 1 205 ? 26.642 2.708 -15.886 1.00 83.44 205 ARG A C 1
ATOM 1689 O O . ARG A 1 205 ? 27.832 2.993 -15.841 1.00 83.44 205 ARG A O 1
ATOM 1696 N N . ASP A 1 206 ? 25.773 3.314 -16.681 1.00 77.81 206 ASP A N 1
ATOM 1697 C CA . ASP A 1 206 ? 26.136 4.362 -17.637 1.00 77.81 206 ASP A CA 1
ATOM 1698 C C . ASP A 1 206 ? 26.646 5.619 -16.925 1.00 77.81 206 ASP A C 1
ATOM 1700 O O . ASP A 1 206 ? 27.593 6.251 -17.380 1.00 77.81 206 ASP A O 1
ATOM 1704 N N . GLN A 1 207 ? 26.124 5.915 -15.730 1.00 70.75 207 GLN A N 1
ATOM 1705 C CA . GLN A 1 207 ? 26.681 6.939 -14.837 1.00 70.75 207 GLN A CA 1
ATOM 1706 C C . GLN A 1 207 ? 28.027 6.547 -14.192 1.00 70.75 207 GLN A C 1
ATOM 1708 O O . GLN A 1 207 ? 28.729 7.415 -13.676 1.00 70.75 207 GLN A O 1
ATOM 1713 N N . ARG A 1 208 ? 28.388 5.255 -14.179 1.00 64.88 208 ARG A N 1
ATOM 1714 C CA . ARG A 1 208 ? 29.626 4.712 -13.579 1.00 64.88 208 ARG A CA 1
ATOM 1715 C C . ARG A 1 208 ? 30.719 4.385 -14.604 1.00 64.88 208 ARG A C 1
ATOM 1717 O O . ARG A 1 208 ? 31.848 4.116 -14.194 1.00 64.88 208 ARG A O 1
ATOM 1724 N N . LEU A 1 209 ? 30.418 4.386 -15.903 1.00 48.12 209 LEU A N 1
ATOM 1725 C CA . LEU A 1 209 ? 31.420 4.197 -16.950 1.00 48.12 209 LEU A CA 1
ATOM 1726 C C . LEU A 1 209 ? 32.334 5.435 -17.021 1.00 48.12 209 LEU A C 1
ATOM 1728 O O . LEU A 1 209 ? 31.833 6.559 -17.079 1.00 48.12 209 LEU A O 1
ATOM 1732 N N . PRO A 1 210 ? 33.670 5.268 -17.029 1.00 44.97 210 PRO A N 1
ATOM 1733 C CA . PRO A 1 210 ? 34.568 6.377 -17.301 1.00 44.97 210 PRO A CA 1
ATOM 1734 C C . PRO A 1 210 ? 34.365 6.814 -18.753 1.00 44.97 210 PRO A C 1
ATOM 1736 O O . PRO A 1 210 ? 34.400 5.986 -19.666 1.00 44.97 210 PRO A O 1
ATOM 1739 N N . SER A 1 211 ? 34.151 8.111 -18.964 1.00 41.31 211 SER A N 1
ATOM 1740 C CA . SER A 1 211 ? 34.100 8.728 -20.288 1.00 41.31 211 SER A CA 1
ATOM 1741 C C . SER A 1 211 ? 35.265 8.225 -21.151 1.00 41.31 211 SER A C 1
ATOM 1743 O O . SER A 1 211 ? 36.415 8.203 -20.706 1.00 41.31 211 SER A O 1
ATOM 1745 N N . THR A 1 212 ? 34.976 7.805 -22.383 1.00 37.41 212 THR A N 1
ATOM 1746 C CA . THR A 1 212 ? 35.977 7.437 -23.399 1.00 37.41 212 THR A CA 1
ATOM 1747 C C . THR A 1 212 ? 37.088 8.491 -23.527 1.00 37.41 212 THR A C 1
ATOM 1749 O O . THR A 1 212 ? 36.814 9.683 -23.367 1.00 37.41 212 THR A O 1
ATOM 1752 N N . PRO A 1 213 ? 38.334 8.096 -23.858 1.00 39.66 213 PRO A N 1
ATOM 1753 C CA . PRO A 1 213 ? 39.481 8.991 -23.895 1.00 39.66 213 PRO A CA 1
ATOM 1754 C C . PRO A 1 213 ? 39.467 9.826 -25.176 1.00 39.66 213 PRO A C 1
ATOM 1756 O O . PRO A 1 213 ? 40.189 9.543 -26.128 1.00 39.66 213 PRO A O 1
ATOM 1759 N N . THR A 1 214 ? 38.682 10.895 -25.186 1.00 37.44 214 THR A N 1
ATOM 1760 C CA . THR A 1 214 ? 38.904 11.983 -26.133 1.00 37.44 214 THR A CA 1
ATOM 1761 C C . THR A 1 214 ? 38.847 13.287 -25.359 1.00 37.44 214 THR A C 1
ATOM 1763 O O . THR A 1 214 ? 37.781 13.751 -24.985 1.00 37.44 214 THR A O 1
ATOM 1766 N N . GLN A 1 215 ? 40.042 13.851 -25.166 1.00 40.62 215 GLN A N 1
ATOM 1767 C CA . GLN A 1 215 ? 40.358 15.118 -24.499 1.00 40.62 215 GLN A CA 1
ATOM 1768 C C . GLN A 1 215 ? 40.385 15.035 -22.964 1.00 40.62 215 GLN A C 1
ATOM 1770 O O . GLN A 1 215 ? 39.404 14.753 -22.290 1.00 40.62 215 GLN A O 1
ATOM 1775 N N . GLN A 1 216 ? 41.582 15.256 -22.417 1.00 38.91 216 GLN A N 1
ATOM 1776 C CA . GLN A 1 216 ? 41.856 15.376 -20.989 1.00 38.91 216 GLN A CA 1
ATOM 1777 C C . GLN A 1 216 ? 41.088 16.574 -20.406 1.00 38.91 216 GLN A C 1
ATOM 1779 O O . GLN A 1 216 ? 41.617 17.682 -20.336 1.00 38.91 216 GLN A O 1
ATOM 1784 N N . GLU A 1 217 ? 39.851 16.364 -19.965 1.00 38.03 217 GLU A N 1
ATOM 1785 C CA . GLU A 1 217 ? 39.156 17.317 -19.105 1.00 38.03 217 GLU A CA 1
ATOM 1786 C C . GLU A 1 217 ? 39.580 17.079 -17.650 1.00 38.03 217 GLU A C 1
ATOM 1788 O O . GLU A 1 217 ? 39.255 16.080 -17.007 1.00 38.03 217 GLU A O 1
ATOM 1793 N N . ASN A 1 218 ? 40.403 18.003 -17.155 1.00 41.12 218 ASN A N 1
ATOM 1794 C CA . ASN A 1 218 ? 40.892 18.062 -15.782 1.00 41.12 218 ASN A CA 1
ATOM 1795 C C . ASN A 1 218 ? 39.733 18.006 -14.770 1.00 41.12 218 ASN A C 1
ATOM 1797 O O . ASN A 1 218 ? 38.779 18.776 -14.863 1.00 41.12 218 ASN A O 1
ATOM 1801 N N . GLN A 1 219 ? 39.894 17.180 -13.732 1.00 43.47 219 GLN A N 1
ATOM 1802 C CA . GLN A 1 219 ? 38.975 16.940 -12.604 1.00 43.47 219 GLN A CA 1
ATOM 1803 C C . GLN A 1 219 ? 38.729 18.160 -11.675 1.00 43.47 219 GLN A C 1
ATOM 1805 O O . GLN A 1 219 ? 38.485 18.002 -10.483 1.00 43.47 219 GLN A O 1
ATOM 1810 N N . ASN A 1 220 ? 38.762 19.388 -12.198 1.00 45.50 220 ASN A N 1
ATOM 1811 C CA . ASN A 1 220 ? 38.436 20.621 -11.472 1.00 45.50 220 ASN A CA 1
ATOM 1812 C C . ASN A 1 220 ? 37.043 21.189 -11.814 1.00 45.50 220 ASN A C 1
ATOM 1814 O O . ASN A 1 220 ? 36.639 22.194 -11.227 1.00 45.50 220 ASN A O 1
ATOM 1818 N N . ASP A 1 221 ? 36.283 20.545 -12.706 1.00 47.84 221 ASP A N 1
ATOM 1819 C CA . ASP A 1 221 ? 34.980 21.043 -13.182 1.00 47.84 221 ASP A CA 1
ATOM 1820 C C . ASP A 1 221 ? 33.794 20.809 -12.234 1.00 47.84 221 ASP A C 1
ATOM 1822 O O . ASP A 1 221 ? 32.687 21.273 -12.497 1.00 47.84 221 ASP A O 1
ATOM 1826 N N . HIS A 1 222 ? 34.015 20.188 -11.073 1.00 51.72 222 HIS A N 1
ATOM 1827 C CA . HIS A 1 222 ? 32.958 20.026 -10.065 1.00 51.72 222 HIS A CA 1
ATOM 1828 C C . HIS A 1 222 ? 32.701 21.287 -9.220 1.00 51.72 222 HIS A C 1
ATOM 1830 O O . HIS A 1 222 ? 31.769 21.301 -8.417 1.00 51.72 222 HIS A O 1
ATOM 1836 N N . ASN A 1 223 ? 33.477 22.366 -9.398 1.00 58.97 223 ASN A N 1
ATOM 1837 C CA . ASN A 1 223 ? 33.198 23.645 -8.747 1.00 58.97 223 ASN A CA 1
ATOM 1838 C C . ASN A 1 223 ? 32.608 24.651 -9.756 1.00 58.97 223 ASN A C 1
ATOM 1840 O O . ASN A 1 223 ? 33.345 25.137 -10.617 1.00 58.97 223 ASN A O 1
ATOM 1844 N N . PRO A 1 224 ? 31.322 25.039 -9.632 1.00 64.00 224 PRO A N 1
ATOM 1845 C CA . PRO A 1 224 ? 30.665 25.975 -10.552 1.00 64.00 224 PRO A CA 1
ATOM 1846 C C . PRO A 1 224 ? 31.297 27.380 -10.581 1.00 64.00 224 PRO A C 1
ATOM 1848 O O . PRO A 1 224 ? 30.958 28.184 -11.445 1.00 64.00 224 PRO A O 1
ATOM 1851 N N . ASN A 1 225 ? 32.230 27.670 -9.667 1.00 66.25 225 ASN A N 1
ATOM 1852 C CA . ASN A 1 225 ? 32.974 28.927 -9.599 1.00 66.25 225 ASN A CA 1
ATOM 1853 C C . ASN A 1 225 ? 34.409 28.835 -10.164 1.00 66.25 225 ASN A C 1
ATOM 1855 O O . ASN A 1 225 ? 35.176 29.790 -10.042 1.00 66.25 225 ASN A O 1
ATOM 1859 N N . HIS A 1 226 ? 34.809 27.708 -10.762 1.00 80.19 226 HIS A N 1
ATOM 1860 C CA . HIS A 1 226 ? 36.147 27.545 -11.336 1.00 80.19 226 HIS A CA 1
ATOM 1861 C C . HIS A 1 226 ? 36.332 28.430 -12.582 1.00 80.19 226 HIS A C 1
ATOM 1863 O O . HIS A 1 226 ? 35.566 28.352 -13.541 1.00 80.19 226 HIS A O 1
ATOM 1869 N N . LYS A 1 227 ? 37.367 29.278 -12.561 1.00 76.06 227 LYS A N 1
ATOM 1870 C CA . LYS A 1 227 ? 37.748 30.228 -13.621 1.00 76.06 227 LYS A CA 1
ATOM 1871 C C . LYS A 1 227 ? 36.675 31.255 -14.010 1.00 76.06 227 LYS A C 1
ATOM 1873 O O . LYS A 1 227 ? 36.726 31.825 -15.095 1.00 76.06 227 LYS A O 1
ATOM 1878 N N . THR A 1 228 ? 35.752 31.578 -13.103 1.00 71.19 228 THR A N 1
ATOM 1879 C CA . THR A 1 228 ? 34.725 32.614 -13.335 1.00 71.19 228 THR A CA 1
ATOM 1880 C C . THR A 1 228 ? 35.204 34.044 -13.055 1.00 71.19 228 THR A C 1
ATOM 1882 O O . THR A 1 228 ? 34.582 35.015 -13.486 1.00 71.19 228 THR A O 1
ATOM 1885 N N . ARG A 1 229 ? 36.335 34.205 -12.353 1.00 73.69 229 ARG A N 1
ATOM 1886 C CA . ARG A 1 229 ? 36.950 35.503 -12.018 1.00 73.69 229 ARG A CA 1
ATOM 1887 C C . ARG A 1 229 ? 38.422 35.537 -12.426 1.00 73.69 229 ARG A C 1
ATOM 1889 O O . ARG A 1 229 ? 39.101 34.513 -12.327 1.00 73.69 229 ARG A O 1
ATOM 1896 N N . MET A 1 230 ? 38.915 36.714 -12.829 1.00 77.50 230 MET A N 1
ATOM 1897 C CA . MET A 1 230 ? 40.337 36.919 -13.130 1.00 77.50 230 MET A CA 1
ATOM 1898 C C . MET A 1 230 ? 41.218 36.745 -11.894 1.00 77.50 230 MET A C 1
ATOM 1900 O O . MET A 1 230 ? 40.878 37.178 -10.792 1.00 77.50 230 MET A O 1
ATOM 1904 N N . CYS A 1 231 ? 42.376 36.128 -12.097 1.00 79.81 231 CYS A N 1
ATOM 1905 C CA . CYS A 1 231 ? 43.398 35.945 -11.085 1.00 79.81 231 CYS A CA 1
ATOM 1906 C C . CYS A 1 231 ? 44.096 37.279 -10.800 1.00 79.81 231 CYS A C 1
ATOM 1908 O O . CYS A 1 231 ? 44.782 37.825 -11.657 1.00 79.81 231 CYS A O 1
ATOM 1910 N N . THR A 1 232 ? 43.958 37.782 -9.576 1.00 74.69 232 THR A N 1
ATOM 1911 C CA . THR A 1 232 ? 44.568 39.045 -9.121 1.00 74.69 232 THR A CA 1
ATOM 1912 C C . THR A 1 232 ? 45.841 38.835 -8.299 1.00 74.69 232 THR A C 1
ATOM 1914 O O . THR A 1 232 ? 46.365 39.770 -7.696 1.00 74.69 232 THR A O 1
ATOM 1917 N N . ARG A 1 233 ? 46.343 37.595 -8.224 1.00 75.62 233 ARG A N 1
ATOM 1918 C CA . ARG A 1 233 ? 47.531 37.277 -7.425 1.00 75.62 233 ARG A CA 1
ATOM 1919 C C . ARG A 1 233 ? 48.793 37.825 -8.101 1.00 75.62 233 ARG A C 1
ATOM 1921 O O . ARG A 1 233 ? 48.911 37.708 -9.320 1.00 75.62 233 ARG A O 1
ATOM 1928 N N . PRO A 1 234 ? 49.762 38.346 -7.325 1.00 62.50 234 PRO A N 1
ATOM 1929 C CA . PRO A 1 234 ? 50.994 38.893 -7.877 1.00 62.50 234 PRO A CA 1
ATOM 1930 C C . PRO A 1 234 ? 51.748 37.822 -8.674 1.00 62.50 234 PRO A C 1
ATOM 1932 O O . PRO A 1 234 ? 52.025 36.719 -8.182 1.00 62.50 234 PRO A O 1
ATOM 1935 N N . LEU A 1 235 ? 52.027 38.149 -9.935 1.00 67.00 235 LEU A N 1
ATOM 1936 C CA . LEU A 1 235 ? 52.751 37.297 -10.873 1.00 67.00 235 LEU A CA 1
ATOM 1937 C C . LEU A 1 235 ? 54.214 37.166 -10.419 1.00 67.00 235 LEU A C 1
ATOM 1939 O O . LEU A 1 235 ? 54.770 38.086 -9.825 1.00 67.00 235 LEU A O 1
ATOM 1943 N N . LYS A 1 236 ? 54.842 36.008 -10.660 1.00 62.62 236 LYS A N 1
ATOM 1944 C CA . LYS A 1 236 ? 56.297 35.855 -10.463 1.00 62.62 236 LYS A CA 1
ATOM 1945 C C . LYS A 1 236 ? 57.059 36.658 -11.523 1.00 62.62 236 LYS A C 1
ATOM 1947 O O . LYS A 1 236 ? 56.478 37.007 -12.547 1.00 62.62 236 LYS A O 1
ATOM 1952 N N . ASP A 1 237 ? 58.366 36.826 -11.329 1.00 55.78 237 ASP A N 1
ATOM 1953 C CA . ASP A 1 237 ? 59.264 37.622 -12.188 1.00 55.78 237 ASP A CA 1
ATOM 1954 C C . ASP A 1 237 ? 59.231 37.256 -13.690 1.00 55.78 237 ASP A C 1
ATOM 1956 O O . ASP A 1 237 ? 59.551 38.085 -14.532 1.00 55.78 237 ASP A O 1
ATOM 1960 N N . ASN A 1 238 ? 58.741 36.062 -14.054 1.00 58.66 238 ASN A N 1
ATOM 1961 C CA . ASN A 1 238 ? 58.551 35.627 -15.449 1.00 58.66 238 ASN A CA 1
ATOM 1962 C C . ASN A 1 238 ? 57.103 35.776 -15.971 1.00 58.66 238 ASN A C 1
ATOM 1964 O O . ASN A 1 238 ? 56.715 35.083 -16.912 1.00 58.66 238 ASN A O 1
ATOM 1968 N N . GLY A 1 239 ? 56.260 36.594 -15.335 1.00 62.44 239 GLY A N 1
ATOM 1969 C CA . GLY A 1 239 ? 54.885 36.855 -15.782 1.00 62.44 239 GLY A CA 1
ATOM 1970 C C . GLY A 1 239 ? 53.923 35.665 -15.656 1.00 62.44 239 GLY A C 1
ATOM 1971 O O . GLY A 1 239 ? 52.858 35.666 -16.265 1.00 62.44 239 GLY A O 1
ATOM 1972 N N . LYS A 1 240 ? 54.274 34.633 -14.873 1.00 68.94 240 LYS A N 1
ATOM 1973 C CA . LYS A 1 240 ? 53.453 33.423 -14.678 1.00 68.94 240 LYS A CA 1
ATOM 1974 C C . LYS A 1 240 ? 52.928 33.322 -13.245 1.00 68.94 240 LYS A C 1
ATOM 1976 O O . LYS A 1 240 ? 53.648 33.584 -12.276 1.00 68.94 240 LYS A O 1
ATOM 1981 N N . CYS A 1 241 ? 51.668 32.911 -13.103 1.00 74.81 241 CYS A N 1
ATOM 1982 C CA . CYS A 1 241 ? 51.026 32.696 -11.807 1.00 74.81 241 CYS A CA 1
ATOM 1983 C C . CYS A 1 241 ? 51.692 31.548 -11.035 1.00 74.81 241 CYS A C 1
ATOM 1985 O O . CYS A 1 241 ? 52.002 30.500 -11.604 1.00 74.81 241 CYS A O 1
ATOM 1987 N N . ARG A 1 242 ? 51.852 31.701 -9.710 1.00 72.00 242 ARG A N 1
ATOM 1988 C CA . ARG A 1 242 ? 52.455 30.669 -8.842 1.00 72.00 242 ARG A CA 1
ATOM 1989 C C . ARG A 1 242 ? 51.734 29.319 -8.893 1.00 72.00 242 ARG A C 1
ATOM 1991 O O . ARG A 1 242 ? 52.370 28.308 -8.620 1.00 72.00 242 ARG A O 1
ATOM 1998 N N . MET A 1 243 ? 50.437 29.311 -9.206 1.00 66.00 243 MET A N 1
ATOM 1999 C CA . MET A 1 243 ? 49.624 28.092 -9.284 1.00 66.00 243 MET A CA 1
ATOM 2000 C C . MET A 1 243 ? 49.490 27.517 -10.702 1.00 66.00 243 MET A C 1
ATOM 2002 O O . MET A 1 243 ? 48.947 26.422 -10.843 1.00 66.00 243 MET A O 1
ATOM 2006 N N . GLY A 1 244 ? 50.017 28.203 -11.727 1.00 70.06 244 GLY A N 1
ATOM 2007 C CA . GLY A 1 244 ? 49.970 27.747 -13.121 1.00 70.06 244 GLY A CA 1
ATOM 2008 C C . GLY A 1 244 ? 48.560 27.347 -13.565 1.00 70.06 244 GLY A C 1
ATOM 2009 O O . GLY A 1 244 ? 47.578 27.970 -13.156 1.00 70.06 244 GLY A O 1
ATOM 2010 N N . ASP A 1 245 ? 48.451 26.262 -14.327 1.00 68.62 245 ASP A N 1
ATOM 2011 C CA . ASP A 1 245 ? 47.177 25.784 -14.892 1.00 68.62 245 ASP A CA 1
ATOM 2012 C C . ASP A 1 245 ? 46.204 25.213 -13.851 1.00 68.62 245 ASP A C 1
ATOM 2014 O O . ASP A 1 245 ? 45.025 25.021 -14.136 1.00 68.62 245 ASP A O 1
ATOM 2018 N N . ARG A 1 246 ? 46.670 25.006 -12.612 1.00 67.50 246 ARG A N 1
ATOM 2019 C CA . ARG A 1 246 ? 45.837 24.592 -11.472 1.00 67.50 246 ARG A CA 1
ATOM 2020 C C . ARG A 1 246 ? 45.195 25.769 -10.740 1.00 67.50 246 ARG A C 1
ATOM 2022 O O . ARG A 1 246 ? 44.504 25.568 -9.743 1.00 67.50 246 ARG A O 1
ATOM 2029 N N . CYS A 1 247 ? 45.452 27.002 -11.177 1.00 75.44 247 CYS A N 1
ATOM 2030 C CA . CYS A 1 247 ? 44.812 28.169 -10.593 1.00 75.44 247 CYS A CA 1
ATOM 2031 C C . CYS A 1 247 ? 43.308 28.133 -10.873 1.00 75.44 247 CYS A C 1
ATOM 2033 O O . CYS A 1 247 ? 42.878 28.068 -12.023 1.00 75.44 247 CYS A O 1
ATOM 2035 N N . THR A 1 248 ? 42.510 28.240 -9.814 1.00 75.94 248 THR A N 1
ATOM 2036 C CA . THR A 1 248 ? 41.046 28.238 -9.900 1.00 75.94 248 THR A CA 1
ATOM 2037 C C . THR A 1 248 ? 40.464 29.555 -10.419 1.00 75.94 248 THR A C 1
ATOM 2039 O O . THR A 1 248 ? 39.249 29.680 -10.534 1.00 75.94 248 THR A O 1
ATOM 2042 N N . PHE A 1 249 ? 41.315 30.537 -10.725 1.00 76.50 249 PHE A N 1
ATOM 2043 C CA . PHE A 1 249 ? 40.974 31.832 -11.306 1.00 76.50 249 PHE A CA 1
ATOM 2044 C C . PHE A 1 249 ? 41.547 31.918 -12.723 1.00 76.50 249 PHE A C 1
ATOM 2046 O O . PHE A 1 249 ? 42.624 31.382 -12.988 1.00 76.50 249 PHE A O 1
ATOM 2053 N N . ALA A 1 250 ? 40.836 32.581 -13.628 1.00 78.69 250 ALA A N 1
ATOM 2054 C CA . ALA A 1 250 ? 41.246 32.701 -15.023 1.00 78.69 250 ALA A CA 1
ATOM 2055 C C . ALA A 1 250 ? 42.424 33.679 -15.169 1.00 78.69 250 ALA A C 1
ATOM 2057 O O . ALA A 1 250 ? 42.482 34.673 -14.449 1.00 78.69 250 ALA A O 1
ATOM 2058 N N . HIS A 1 251 ? 43.376 33.410 -16.065 1.00 77.50 251 HIS A N 1
ATOM 2059 C CA . HIS A 1 251 ? 44.522 34.308 -16.298 1.00 77.50 251 HIS A CA 1
ATOM 2060 C C . HIS A 1 251 ? 44.387 35.182 -17.549 1.00 77.50 251 HIS A C 1
ATOM 2062 O O . HIS A 1 251 ? 45.201 36.076 -17.765 1.00 77.50 251 HIS A O 1
ATOM 2068 N N . ASN A 1 252 ? 43.382 34.924 -18.380 1.00 69.19 252 ASN A N 1
ATOM 2069 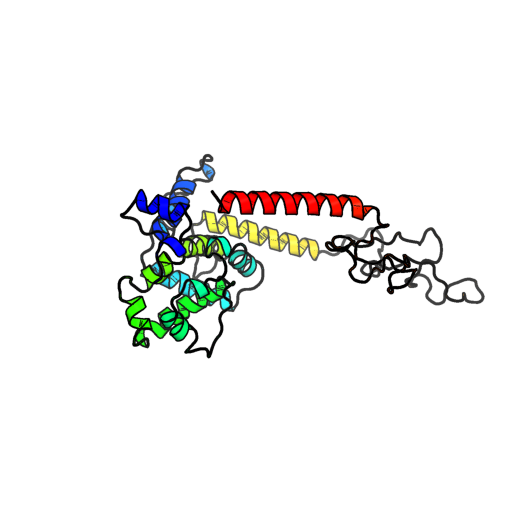C CA . ASN A 1 252 ? 43.065 35.699 -19.572 1.00 69.19 252 ASN A CA 1
ATOM 2070 C C . ASN A 1 252 ? 41.576 35.528 -19.908 1.00 69.19 252 ASN A C 1
ATOM 2072 O O . ASN A 1 252 ? 40.926 34.605 -19.418 1.00 69.19 252 ASN A O 1
ATOM 2076 N N . ILE A 1 253 ? 41.035 36.405 -20.754 1.00 64.25 253 ILE A N 1
ATOM 2077 C CA . ILE A 1 253 ? 39.606 36.394 -21.105 1.00 64.25 253 ILE A CA 1
ATOM 2078 C C . ILE A 1 253 ? 39.161 35.090 -21.789 1.00 64.25 253 ILE A C 1
ATOM 2080 O O . ILE A 1 253 ? 38.007 34.707 -21.669 1.00 64.25 253 ILE A O 1
ATOM 2084 N N . VAL A 1 254 ? 40.087 34.374 -22.438 1.00 68.19 254 VAL A N 1
ATOM 2085 C CA . VAL A 1 254 ? 39.830 33.076 -23.086 1.00 68.19 254 VAL A CA 1
ATOM 2086 C C . VAL A 1 254 ? 39.613 31.969 -22.048 1.00 68.19 254 VAL A C 1
ATOM 2088 O O . VAL A 1 254 ? 38.813 31.063 -22.252 1.00 68.19 254 VAL A O 1
ATOM 2091 N N . GLU A 1 255 ? 40.291 32.051 -20.904 1.00 73.00 255 GLU A N 1
ATOM 2092 C CA . GLU A 1 255 ? 40.105 31.154 -19.764 1.00 73.00 255 GLU A CA 1
ATOM 2093 C C . GLU A 1 255 ? 38.910 31.536 -18.880 1.00 73.00 255 GLU A C 1
ATOM 2095 O O . GLU A 1 255 ? 38.528 30.742 -18.016 1.00 73.00 255 GLU A O 1
ATOM 2100 N N . GLN A 1 256 ? 38.350 32.741 -19.039 1.00 71.56 256 GLN A N 1
ATOM 2101 C CA . GLN A 1 256 ? 37.266 33.229 -18.194 1.00 71.56 256 GLN A CA 1
ATOM 2102 C C . GLN A 1 256 ? 35.942 32.591 -18.589 1.00 71.56 256 GLN A C 1
ATOM 2104 O O . GLN A 1 256 ? 35.421 32.815 -19.677 1.00 71.56 256 GLN A O 1
ATOM 2109 N N . ARG A 1 257 ? 35.371 31.820 -17.669 1.00 70.44 257 ARG A N 1
ATOM 2110 C CA . ARG A 1 257 ? 34.066 31.191 -17.862 1.00 70.44 257 ARG A CA 1
ATOM 2111 C C . ARG A 1 257 ? 32.959 32.096 -17.339 1.00 70.44 257 ARG A C 1
ATOM 2113 O O . ARG A 1 257 ? 33.089 32.700 -16.274 1.00 70.44 257 ARG A O 1
ATOM 2120 N N . GLU A 1 258 ? 31.843 32.150 -18.052 1.00 58.72 258 GLU A N 1
ATOM 2121 C CA . GLU A 1 258 ? 30.640 32.814 -17.558 1.00 58.72 258 GLU A CA 1
ATOM 2122 C C . GLU A 1 258 ? 30.091 32.051 -16.347 1.00 58.72 258 GLU A C 1
ATOM 2124 O O . GLU A 1 258 ? 29.902 30.832 -16.379 1.00 58.72 258 GLU A O 1
ATOM 2129 N N . ALA A 1 259 ? 29.855 32.761 -15.244 1.00 59.12 259 ALA A N 1
ATOM 2130 C CA . ALA A 1 259 ? 29.302 32.146 -14.050 1.00 59.12 259 ALA A CA 1
ATOM 2131 C C . ALA A 1 259 ? 27.859 31.700 -14.326 1.00 59.12 259 ALA A C 1
ATOM 2133 O O . ALA A 1 259 ? 26.952 32.529 -14.416 1.00 59.12 259 ALA A O 1
ATOM 2134 N N . LYS A 1 260 ? 27.621 30.385 -14.395 1.00 53.62 260 LYS A N 1
ATOM 2135 C CA . LYS A 1 260 ? 26.265 29.824 -14.369 1.00 53.62 260 LYS A CA 1
ATOM 2136 C C . LYS A 1 260 ? 25.688 30.014 -12.968 1.00 53.62 260 LYS A C 1
ATOM 2138 O O . LYS A 1 260 ? 25.791 29.137 -12.111 1.00 53.62 260 LYS A O 1
ATOM 2143 N N . ARG A 1 261 ? 25.104 31.186 -12.709 1.00 53.59 261 ARG A N 1
ATOM 2144 C CA . ARG A 1 261 ? 24.346 31.444 -11.482 1.00 53.59 261 ARG A CA 1
ATOM 2145 C C . ARG A 1 261 ? 23.155 30.489 -11.471 1.00 53.59 261 ARG A C 1
ATOM 2147 O O . ARG A 1 261 ? 22.216 30.662 -12.238 1.00 53.59 261 ARG A O 1
ATOM 2154 N N . LYS A 1 262 ? 23.191 29.461 -10.618 1.00 51.16 262 LYS A N 1
ATOM 2155 C CA . LYS A 1 262 ? 21.986 28.690 -10.293 1.00 51.16 262 LYS A CA 1
ATOM 2156 C C . LYS A 1 262 ? 21.037 29.647 -9.573 1.00 51.16 262 LYS A C 1
ATOM 2158 O O . LYS A 1 262 ? 21.221 29.913 -8.387 1.00 51.16 262 LYS A O 1
ATOM 2163 N N . ILE A 1 263 ? 20.085 30.218 -10.308 1.00 52.16 263 ILE A N 1
ATOM 2164 C CA . ILE A 1 263 ? 19.037 31.060 -9.734 1.00 52.16 263 ILE A CA 1
ATOM 2165 C C . ILE A 1 263 ? 18.225 30.149 -8.816 1.00 52.16 263 ILE A C 1
ATOM 2167 O O . ILE A 1 263 ? 17.680 29.132 -9.249 1.00 52.16 263 ILE A O 1
ATOM 2171 N N . LYS A 1 264 ? 18.235 30.444 -7.515 1.00 56.78 264 LYS A N 1
ATOM 2172 C CA . LYS A 1 264 ? 17.480 29.657 -6.540 1.00 56.78 264 LYS A CA 1
ATOM 2173 C C . LYS A 1 264 ? 15.996 29.781 -6.896 1.00 56.78 264 LYS A C 1
ATOM 2175 O O . LYS A 1 264 ? 15.546 30.873 -7.213 1.00 56.78 264 LYS A O 1
ATOM 2180 N N . LYS A 1 265 ? 15.223 28.693 -6.800 1.00 55.41 265 LYS A N 1
ATOM 2181 C CA . LYS A 1 265 ? 13.776 28.672 -7.124 1.00 55.41 265 LYS A CA 1
ATOM 2182 C C . LYS A 1 265 ? 12.953 29.738 -6.368 1.00 55.41 265 LYS A C 1
ATOM 2184 O O . LYS A 1 265 ? 11.869 30.090 -6.803 1.00 55.41 265 LYS A O 1
ATOM 2189 N N . TRP A 1 266 ? 13.474 30.233 -5.246 1.00 58.88 266 TRP A N 1
ATOM 2190 C CA . TRP A 1 266 ? 12.875 31.253 -4.380 1.00 58.88 266 TRP A CA 1
ATOM 2191 C C . TRP A 1 266 ? 13.473 32.664 -4.560 1.00 58.88 266 TRP A C 1
ATOM 2193 O O . TRP A 1 266 ? 13.157 33.573 -3.799 1.00 58.88 266 TRP A O 1
ATOM 2203 N N . TYR A 1 267 ? 14.372 32.860 -5.528 1.00 62.53 267 TYR A N 1
ATOM 2204 C CA . TYR A 1 267 ? 14.992 34.156 -5.805 1.00 62.53 267 TYR A CA 1
ATOM 2205 C C . TYR A 1 267 ? 13.961 35.122 -6.398 1.00 62.53 267 TYR A C 1
ATOM 2207 O O . TYR A 1 267 ? 13.312 34.785 -7.384 1.00 62.53 267 TYR A O 1
ATOM 2215 N N . LYS A 1 268 ? 13.823 36.315 -5.805 1.00 65.62 268 LYS A N 1
ATOM 2216 C CA . LYS A 1 268 ? 12.900 37.380 -6.236 1.00 65.62 268 LYS A CA 1
ATOM 2217 C C . LYS A 1 268 ? 11.438 36.926 -6.332 1.00 65.62 268 LYS A C 1
ATOM 2219 O O . LYS A 1 268 ? 10.716 37.334 -7.230 1.00 65.62 268 LYS A O 1
ATOM 2224 N N . THR A 1 269 ? 10.981 36.110 -5.380 1.00 66.06 269 THR A N 1
ATOM 2225 C CA . THR A 1 269 ? 9.576 35.657 -5.321 1.00 66.06 269 THR A CA 1
ATOM 2226 C C . THR A 1 269 ? 8.746 36.343 -4.232 1.00 66.06 269 THR A C 1
ATOM 2228 O O . THR A 1 269 ? 7.529 36.193 -4.208 1.00 66.06 269 THR A O 1
ATOM 2231 N N . THR A 1 270 ? 9.373 37.073 -3.303 1.00 69.12 270 THR A N 1
ATOM 2232 C CA . THR A 1 270 ? 8.702 37.749 -2.176 1.00 69.12 270 THR A CA 1
ATOM 2233 C C . THR A 1 270 ? 9.339 39.103 -1.871 1.00 69.12 270 THR A C 1
ATOM 2235 O O . THR A 1 270 ? 10.536 39.295 -2.092 1.00 69.12 270 THR A O 1
ATOM 2238 N N . LEU A 1 271 ? 8.544 40.053 -1.367 1.00 72.81 271 LEU A N 1
ATOM 2239 C CA . LEU A 1 271 ? 8.983 41.427 -1.110 1.00 72.81 271 LEU A CA 1
ATOM 2240 C C . LEU A 1 271 ? 9.926 41.527 0.101 1.00 72.81 271 LEU A C 1
ATOM 2242 O O . LEU A 1 271 ? 9.715 40.883 1.133 1.00 72.81 271 LEU A O 1
ATOM 2246 N N . CYS A 1 272 ? 10.973 42.343 -0.017 1.00 69.69 272 CYS A N 1
ATOM 2247 C CA . CYS A 1 272 ? 11.956 42.532 1.046 1.00 69.69 272 CYS A CA 1
ATOM 2248 C C . CYS A 1 272 ? 11.356 43.326 2.212 1.00 69.69 272 CYS A C 1
ATOM 2250 O O . CYS A 1 272 ? 11.028 44.503 2.072 1.00 69.69 272 CYS A O 1
ATOM 2252 N N . LYS A 1 273 ? 11.258 42.695 3.384 1.00 69.00 273 LYS A N 1
ATOM 2253 C CA . LYS A 1 273 ? 10.698 43.307 4.603 1.00 69.00 273 LYS A CA 1
ATOM 2254 C C . LYS A 1 273 ? 11.591 44.393 5.212 1.00 69.00 273 LYS A C 1
ATOM 2256 O O . LYS A 1 273 ? 11.093 45.253 5.927 1.00 69.00 273 LYS A O 1
ATOM 2261 N N . ASP A 1 274 ? 12.884 44.365 4.895 1.00 63.62 274 ASP A N 1
ATOM 2262 C CA . ASP A 1 274 ? 13.893 45.278 5.447 1.00 63.62 274 ASP A CA 1
ATOM 2263 C C . ASP A 1 274 ? 14.150 46.493 4.534 1.00 63.62 274 ASP A C 1
ATOM 2265 O O . ASP A 1 274 ? 15.060 47.283 4.786 1.00 63.62 274 ASP A O 1
ATOM 2269 N N . PHE A 1 275 ? 13.400 46.625 3.432 1.00 64.38 275 PHE A N 1
ATOM 2270 C CA . PHE A 1 275 ? 13.561 47.726 2.487 1.00 64.38 275 PHE A CA 1
ATOM 2271 C C . PHE A 1 275 ? 12.860 48.987 2.999 1.00 64.38 275 PHE A C 1
ATOM 2273 O O . PHE A 1 275 ? 11.632 49.047 3.067 1.00 64.38 275 PHE A O 1
ATOM 2280 N N . THR A 1 276 ? 13.635 50.019 3.332 1.00 60.09 276 THR A N 1
ATOM 2281 C CA . THR A 1 276 ? 13.115 51.317 3.775 1.00 60.09 276 THR A CA 1
ATOM 2282 C C . THR A 1 276 ? 12.802 52.223 2.572 1.00 60.09 276 THR A C 1
ATOM 2284 O O . THR A 1 276 ? 13.724 52.634 1.860 1.00 60.09 276 THR A O 1
ATOM 2287 N N . PRO A 1 277 ? 11.530 52.623 2.355 1.00 55.50 277 PRO A N 1
ATOM 2288 C CA . PRO A 1 277 ? 11.122 53.391 1.170 1.00 55.50 277 PRO A CA 1
ATOM 2289 C C . PRO A 1 277 ? 11.779 54.772 1.039 1.00 55.50 277 PRO A C 1
ATOM 2291 O O . PRO A 1 277 ? 11.903 55.295 -0.061 1.00 55.50 277 PRO A O 1
ATOM 2294 N N . LEU A 1 278 ? 12.199 55.371 2.156 1.00 49.53 278 LEU A N 1
ATOM 2295 C CA . LEU A 1 278 ? 12.716 56.744 2.213 1.00 49.53 278 LEU A CA 1
ATOM 2296 C C . LEU A 1 278 ? 14.213 56.866 1.888 1.00 49.53 278 LEU A C 1
ATOM 2298 O O . LEU A 1 278 ? 14.694 57.977 1.693 1.00 49.53 278 LEU A O 1
ATOM 2302 N N . GLY A 1 279 ? 14.945 55.750 1.831 1.00 55.53 279 GLY A N 1
ATOM 2303 C CA . GLY A 1 279 ? 16.394 55.751 1.609 1.00 55.53 279 GLY A CA 1
ATOM 2304 C C . GLY A 1 279 ? 16.856 54.995 0.369 1.00 55.53 279 GLY A C 1
ATOM 2305 O O . GLY A 1 279 ? 18.017 55.126 0.009 1.00 55.53 279 GLY A O 1
ATOM 2306 N N . GLY A 1 280 ? 15.997 54.190 -0.271 1.00 57.81 280 GLY A N 1
ATOM 2307 C CA . GLY A 1 280 ? 16.361 53.393 -1.454 1.00 57.81 280 GLY A CA 1
ATOM 2308 C C . GLY A 1 280 ? 17.483 52.369 -1.228 1.00 57.81 280 GLY A C 1
ATOM 2309 O O . GLY A 1 280 ? 17.979 51.788 -2.189 1.00 57.81 280 GLY A O 1
ATOM 2310 N N . VAL A 1 281 ? 17.894 52.142 0.023 1.00 59.31 281 VAL A N 1
ATOM 2311 C CA . VAL A 1 281 ? 19.055 51.327 0.385 1.00 59.31 281 VAL A CA 1
ATOM 2312 C C . VAL A 1 281 ? 18.604 50.224 1.334 1.00 59.31 281 VAL A C 1
ATOM 2314 O O . VAL A 1 281 ? 18.108 50.485 2.428 1.00 59.31 281 VAL A O 1
ATOM 2317 N N . CYS A 1 282 ? 18.779 48.976 0.899 1.00 60.91 282 CYS A N 1
ATOM 2318 C CA . CYS A 1 282 ? 18.656 47.805 1.759 1.00 60.91 282 CYS A CA 1
ATOM 2319 C C . CYS A 1 282 ? 19.926 47.697 2.634 1.00 60.91 282 CYS A C 1
ATOM 2321 O O . CYS A 1 282 ? 21.020 47.905 2.112 1.00 60.91 282 CYS A O 1
ATOM 2323 N N . PRO A 1 283 ? 19.836 47.344 3.933 1.00 58.38 283 PRO A N 1
ATOM 2324 C CA . PRO A 1 283 ? 21.010 47.197 4.808 1.00 58.38 283 PRO A CA 1
ATOM 2325 C C . PRO A 1 283 ? 21.990 46.090 4.381 1.00 58.38 283 PRO A C 1
ATOM 2327 O O . PRO A 1 283 ? 23.122 46.047 4.860 1.00 58.38 283 PRO A O 1
ATOM 2330 N N . ARG A 1 284 ? 21.560 45.177 3.498 1.00 56.88 284 ARG A N 1
ATOM 2331 C CA . ARG A 1 284 ? 22.434 44.219 2.811 1.00 56.88 284 ARG A CA 1
ATOM 2332 C C . ARG A 1 284 ? 23.101 44.945 1.639 1.00 56.88 284 ARG A C 1
ATOM 2334 O O . ARG A 1 284 ? 22.420 45.526 0.804 1.00 56.88 284 ARG A O 1
ATOM 2341 N N . THR A 1 285 ? 24.428 44.956 1.679 1.00 50.22 285 THR A N 1
ATOM 2342 C CA . THR A 1 285 ? 25.380 45.864 1.020 1.00 50.22 285 THR A CA 1
ATOM 2343 C C . THR A 1 285 ? 25.175 46.126 -0.480 1.00 50.22 285 THR A C 1
ATOM 2345 O O . THR A 1 285 ? 24.560 45.317 -1.169 1.00 50.22 285 THR A O 1
ATOM 2348 N N . PRO A 1 286 ? 25.773 47.208 -1.024 1.00 49.12 286 PRO A N 1
ATOM 2349 C CA . PRO A 1 286 ? 25.493 47.720 -2.373 1.00 49.12 286 PRO A CA 1
ATOM 2350 C C . PRO A 1 286 ? 25.972 46.824 -3.531 1.00 49.12 286 PRO A C 1
ATOM 2352 O O . PRO A 1 286 ? 25.662 47.108 -4.686 1.00 49.12 286 PRO A O 1
ATOM 2355 N N . ASP A 1 287 ? 26.690 45.735 -3.233 1.00 46.31 287 ASP A N 1
ATOM 2356 C CA . ASP A 1 287 ? 27.467 44.975 -4.221 1.00 46.31 287 ASP A CA 1
ATOM 2357 C C . ASP A 1 287 ? 26.984 43.518 -4.392 1.00 46.31 287 ASP A C 1
ATOM 2359 O O . ASP A 1 287 ? 27.471 42.793 -5.262 1.00 46.31 287 ASP A O 1
ATOM 2363 N N . GLU A 1 288 ? 26.000 43.077 -3.598 1.00 53.22 288 GLU A N 1
ATOM 2364 C CA . GLU A 1 288 ? 25.408 41.737 -3.684 1.00 53.22 288 GLU A CA 1
ATOM 2365 C C . GLU A 1 288 ? 23.878 41.842 -3.719 1.00 53.22 288 GLU A C 1
ATOM 2367 O O . GLU A 1 288 ? 23.224 42.191 -2.739 1.00 53.22 288 GLU A O 1
ATOM 2372 N N . ALA A 1 289 ? 23.309 41.572 -4.897 1.00 60.66 289 ALA A N 1
ATOM 2373 C CA . ALA A 1 289 ? 21.884 41.690 -5.183 1.00 60.66 289 ALA A CA 1
ATOM 2374 C C . ALA A 1 289 ? 21.021 40.960 -4.136 1.00 60.66 289 ALA A C 1
ATOM 2376 O O . ALA A 1 289 ? 21.132 39.748 -3.967 1.00 60.66 289 ALA A O 1
ATOM 2377 N N . CYS A 1 290 ? 20.134 41.699 -3.461 1.00 65.38 290 CYS A N 1
ATOM 2378 C CA . CYS A 1 290 ? 19.191 41.142 -2.493 1.00 65.38 290 CYS A CA 1
ATOM 2379 C C . CYS A 1 290 ? 18.312 40.056 -3.139 1.00 65.38 290 CYS A C 1
ATOM 2381 O O . CYS A 1 290 ? 17.727 40.288 -4.197 1.00 65.38 290 CYS A O 1
ATOM 2383 N N . ASP A 1 291 ? 18.173 38.903 -2.476 1.00 68.69 291 ASP A N 1
ATOM 2384 C CA . ASP A 1 291 ? 17.376 37.760 -2.954 1.00 68.69 291 ASP A CA 1
ATOM 2385 C C . ASP A 1 291 ? 15.845 38.024 -2.958 1.00 68.69 291 ASP A C 1
ATOM 2387 O O . ASP A 1 291 ? 15.085 37.188 -3.443 1.00 68.69 291 ASP A O 1
ATOM 2391 N N . TYR A 1 292 ? 15.379 39.169 -2.441 1.00 69.06 292 TYR A N 1
ATOM 2392 C CA . TYR A 1 292 ? 13.963 39.550 -2.302 1.00 69.06 292 TYR A CA 1
ATOM 2393 C C . TYR A 1 292 ? 13.602 40.741 -3.206 1.00 69.06 292 TYR A C 1
ATOM 2395 O O . TYR A 1 292 ? 14.478 41.534 -3.558 1.00 69.06 292 TYR A O 1
ATOM 2403 N N . ILE A 1 293 ? 12.326 40.859 -3.591 1.00 68.94 293 ILE A N 1
ATOM 2404 C CA . ILE A 1 293 ? 11.812 41.892 -4.507 1.00 68.94 293 ILE A CA 1
ATOM 2405 C C . ILE A 1 293 ? 11.795 43.255 -3.801 1.00 68.94 293 ILE A C 1
ATOM 2407 O O . ILE A 1 293 ? 11.272 43.382 -2.692 1.00 68.94 293 ILE A O 1
ATOM 2411 N N . HIS A 1 294 ? 12.342 44.282 -4.443 1.00 74.69 294 HIS A N 1
ATOM 2412 C CA . HIS A 1 294 ? 12.241 45.686 -4.055 1.00 74.69 294 HIS A CA 1
ATOM 2413 C C . HIS A 1 294 ? 11.326 46.452 -5.022 1.00 74.69 294 HIS A C 1
ATOM 2415 O O . HIS A 1 294 ? 11.216 46.070 -6.182 1.00 74.69 294 HIS A O 1
ATOM 2421 N N . PRO A 1 295 ? 10.728 47.583 -4.606 1.00 70.31 295 PRO A N 1
ATOM 2422 C CA . PRO A 1 295 ? 9.887 48.414 -5.477 1.00 70.31 295 PRO A CA 1
ATOM 2423 C C . PRO A 1 295 ? 10.563 48.933 -6.757 1.00 70.31 295 PRO A C 1
ATOM 2425 O O . PRO A 1 295 ? 9.870 49.290 -7.705 1.00 70.31 295 PRO A O 1
ATOM 2428 N N . ASN A 1 296 ? 11.898 48.987 -6.779 1.00 66.25 296 ASN A N 1
ATOM 2429 C CA . ASN A 1 296 ? 12.685 49.420 -7.937 1.00 66.25 296 ASN A CA 1
ATOM 2430 C C . ASN A 1 296 ? 13.102 48.255 -8.855 1.00 66.25 296 ASN A C 1
ATOM 2432 O O . ASN A 1 296 ? 13.737 48.501 -9.879 1.00 66.25 296 ASN A O 1
ATOM 2436 N N . ASP A 1 297 ? 12.792 47.008 -8.490 1.00 68.31 297 ASP A N 1
ATOM 2437 C CA . ASP A 1 297 ? 13.143 45.837 -9.292 1.00 68.31 297 ASP A CA 1
ATOM 2438 C C . ASP A 1 297 ? 12.119 45.613 -10.424 1.00 68.31 297 ASP A C 1
ATOM 2440 O O . ASP A 1 297 ? 10.921 45.839 -10.214 1.00 68.31 297 ASP A O 1
ATOM 2444 N N . PRO A 1 298 ? 12.546 45.121 -11.605 1.00 68.44 298 PRO A N 1
ATOM 2445 C CA . PRO A 1 298 ? 11.647 44.793 -12.716 1.00 68.44 298 PRO A CA 1
ATOM 2446 C C . PRO A 1 298 ? 10.517 43.828 -12.328 1.00 68.44 298 PRO A C 1
ATOM 2448 O O . PRO A 1 298 ? 9.384 43.979 -12.779 1.00 68.44 298 PRO A O 1
ATOM 2451 N N . GLU A 1 299 ? 10.807 42.872 -11.442 1.00 73.31 299 GLU A N 1
ATOM 2452 C CA . GLU A 1 299 ? 9.891 41.816 -11.001 1.00 73.31 299 GLU A CA 1
ATOM 2453 C C . GLU A 1 299 ? 8.779 42.318 -10.052 1.00 73.31 299 GLU A C 1
ATOM 2455 O O . GLU A 1 299 ? 7.841 41.583 -9.736 1.00 73.31 299 GLU A O 1
ATOM 2460 N N . TYR A 1 300 ? 8.839 43.578 -9.596 1.00 71.75 300 TYR A N 1
ATOM 2461 C CA . TYR A 1 300 ? 7.835 44.161 -8.697 1.00 71.75 300 TYR A CA 1
ATOM 2462 C C . TYR A 1 300 ? 6.461 44.338 -9.357 1.00 71.75 300 TYR A C 1
ATOM 2464 O O . TYR A 1 300 ? 5.433 44.182 -8.693 1.00 71.75 300 TYR A O 1
ATOM 2472 N N . ALA A 1 301 ? 6.423 44.639 -10.659 1.00 71.69 301 ALA A N 1
ATOM 2473 C CA . ALA A 1 301 ? 5.170 44.794 -11.398 1.00 71.69 301 ALA A CA 1
ATOM 2474 C C . ALA A 1 301 ? 4.399 43.466 -11.485 1.00 71.69 301 ALA A C 1
ATOM 2476 O O . ALA A 1 301 ? 3.201 43.431 -11.193 1.00 71.69 301 ALA A O 1
ATOM 2477 N N . ASP A 1 302 ? 5.112 42.381 -11.789 1.00 73.88 302 ASP A N 1
ATOM 2478 C CA . ASP A 1 302 ? 4.547 41.037 -11.915 1.00 73.88 302 ASP A CA 1
ATOM 2479 C C . ASP A 1 302 ? 4.050 40.507 -10.563 1.00 73.88 302 ASP A C 1
ATOM 2481 O O . ASP A 1 302 ? 2.947 39.964 -10.473 1.00 73.88 302 ASP A O 1
ATOM 2485 N N . TRP A 1 303 ? 4.808 40.743 -9.483 1.00 72.94 303 TRP A N 1
ATOM 2486 C CA . TRP A 1 303 ? 4.373 40.415 -8.119 1.00 72.94 303 TRP A CA 1
ATOM 2487 C C . TRP A 1 303 ? 3.114 41.193 -7.703 1.00 72.94 303 TRP A C 1
ATOM 2489 O O . TRP A 1 303 ? 2.200 40.645 -7.090 1.00 72.94 303 TRP A O 1
ATOM 2499 N N . LYS A 1 304 ? 3.016 42.476 -8.066 1.00 72.88 304 LYS A N 1
ATOM 2500 C CA . LYS A 1 304 ? 1.832 43.289 -7.749 1.00 72.88 304 LYS A CA 1
ATOM 2501 C C . LYS A 1 304 ? 0.582 42.789 -8.477 1.00 72.88 304 LYS A C 1
ATOM 2503 O O . LYS A 1 304 ? -0.531 42.955 -7.979 1.00 72.88 304 LYS A O 1
ATOM 2508 N N . GLU A 1 305 ? 0.741 42.202 -9.659 1.00 73.69 305 GLU A N 1
ATOM 2509 C CA . GLU A 1 305 ? -0.368 41.625 -10.411 1.00 73.69 305 GLU A CA 1
ATOM 2510 C C . GLU A 1 305 ? -0.807 40.255 -9.884 1.00 73.69 305 GLU A C 1
ATOM 2512 O O . GLU A 1 305 ? -2.012 39.998 -9.819 1.00 73.69 305 GLU A O 1
ATOM 2517 N N . SER A 1 306 ? 0.131 39.409 -9.448 1.00 71.69 306 SER A N 1
ATOM 2518 C CA . SER A 1 306 ? -0.203 38.120 -8.832 1.00 71.69 306 SER A CA 1
ATOM 2519 C C . SER A 1 306 ? -0.957 38.289 -7.510 1.00 71.69 306 SER A C 1
ATOM 2521 O O . SER A 1 306 ? -1.959 37.608 -7.298 1.00 71.69 306 SER A O 1
ATOM 2523 N N . GLU A 1 307 ? -0.568 39.256 -6.676 1.00 75.94 307 GLU A N 1
ATOM 2524 C CA . GLU A 1 307 ? -1.287 39.581 -5.436 1.00 75.94 307 GLU A CA 1
ATOM 2525 C C . GLU A 1 307 ? -2.725 40.046 -5.699 1.00 75.94 307 GLU A C 1
ATOM 2527 O O . GLU A 1 307 ? -3.647 39.628 -5.003 1.00 75.94 307 GLU A O 1
ATOM 2532 N N . ARG A 1 308 ? -2.960 40.854 -6.746 1.00 76.25 308 ARG A N 1
ATOM 2533 C CA . ARG A 1 308 ? -4.327 41.271 -7.114 1.00 76.25 308 ARG A CA 1
ATOM 2534 C C . ARG A 1 308 ? -5.212 40.086 -7.495 1.00 76.25 308 ARG A C 1
ATOM 2536 O O . ARG A 1 308 ? -6.379 40.075 -7.114 1.00 76.25 308 ARG A O 1
ATOM 2543 N N . ARG A 1 309 ? -4.668 39.098 -8.215 1.00 76.94 309 ARG A N 1
ATOM 2544 C CA . ARG A 1 309 ? -5.405 37.870 -8.563 1.00 76.94 309 ARG A CA 1
ATOM 2545 C C . ARG A 1 309 ? -5.737 37.045 -7.325 1.00 76.94 309 ARG A C 1
ATOM 2547 O O . ARG A 1 309 ? -6.871 36.605 -7.189 1.00 76.94 309 ARG A O 1
ATOM 2554 N N . LEU A 1 310 ? -4.783 36.884 -6.408 1.00 74.31 310 LEU A N 1
ATOM 2555 C CA . LEU A 1 310 ? -4.999 36.139 -5.164 1.00 74.31 310 LEU A CA 1
ATOM 2556 C C . LEU A 1 310 ? -6.046 36.806 -4.260 1.00 74.31 310 LEU A C 1
ATOM 2558 O O . LEU A 1 310 ? -6.857 36.116 -3.644 1.00 74.31 310 LEU A O 1
ATOM 2562 N N . GLU A 1 311 ? -6.060 38.137 -4.191 1.00 78.50 311 GLU A N 1
ATOM 2563 C CA . GLU A 1 311 ? -7.059 38.887 -3.422 1.00 78.50 311 GLU A CA 1
ATOM 2564 C C . GLU A 1 311 ? -8.460 38.777 -4.053 1.00 78.50 311 GLU A C 1
ATOM 2566 O O . GLU A 1 311 ? -9.457 38.627 -3.347 1.00 78.50 311 GLU A O 1
ATOM 2571 N N . GLU A 1 312 ? -8.550 38.782 -5.386 1.00 81.56 312 GLU A N 1
ATOM 2572 C CA . GLU A 1 312 ? -9.807 38.564 -6.108 1.00 81.56 312 GLU A CA 1
ATOM 2573 C C . GLU A 1 312 ? -10.335 37.131 -5.939 1.00 81.56 312 GLU A C 1
ATOM 2575 O O . GLU A 1 312 ? -11.522 36.942 -5.669 1.00 81.56 312 GLU A O 1
ATOM 2580 N N . GLU A 1 313 ? -9.462 36.123 -5.998 1.00 78.88 313 GLU A N 1
ATOM 2581 C CA . GLU A 1 313 ? -9.812 34.731 -5.693 1.00 78.88 313 GLU A CA 1
ATOM 2582 C C . GLU A 1 313 ? -10.285 34.557 -4.246 1.00 78.88 313 GLU A C 1
ATOM 2584 O O . GLU A 1 313 ? -11.243 33.820 -3.995 1.00 78.88 313 GLU A O 1
ATOM 2589 N N . ARG A 1 314 ? -9.653 35.250 -3.289 1.00 81.94 314 ARG A N 1
ATOM 2590 C CA . ARG A 1 314 ? -10.082 35.247 -1.884 1.00 81.94 314 ARG A CA 1
ATOM 2591 C C . ARG A 1 314 ? -11.469 35.871 -1.735 1.00 81.94 314 ARG A C 1
ATOM 2593 O O . ARG A 1 314 ? -12.330 35.259 -1.110 1.00 81.94 314 ARG A O 1
ATOM 2600 N N . ARG A 1 315 ? -11.723 37.015 -2.379 1.00 80.25 315 ARG A N 1
ATOM 2601 C CA . ARG A 1 315 ? -13.037 37.680 -2.370 1.00 80.25 315 ARG A CA 1
ATOM 2602 C C . ARG A 1 315 ? -14.134 36.787 -2.956 1.00 80.25 315 ARG A C 1
ATOM 2604 O O . ARG A 1 315 ? -15.196 36.656 -2.359 1.00 80.25 315 ARG A O 1
ATOM 2611 N N . LEU A 1 316 ? -13.864 36.127 -4.083 1.00 79.62 316 LEU A N 1
ATOM 2612 C CA . LEU A 1 316 ? -14.803 35.189 -4.710 1.00 79.62 316 LEU A CA 1
ATOM 2613 C C . LEU A 1 316 ? -15.073 33.956 -3.835 1.00 79.62 316 LEU A C 1
ATOM 2615 O O . LEU A 1 316 ? -16.180 33.418 -3.853 1.00 79.62 316 LEU A O 1
ATOM 2619 N N . ARG A 1 317 ? -14.078 33.495 -3.066 1.00 76.12 317 ARG A N 1
ATOM 2620 C CA . ARG A 1 317 ? -14.248 32.401 -2.100 1.00 76.12 317 ARG A CA 1
ATOM 2621 C C . ARG A 1 317 ? -15.137 32.825 -0.930 1.00 76.12 317 ARG A C 1
ATOM 2623 O O . ARG A 1 317 ? -16.068 32.102 -0.598 1.00 76.12 317 ARG A O 1
ATOM 2630 N N . GLU A 1 318 ? -14.909 34.013 -0.378 1.00 80.81 318 GLU A N 1
ATOM 2631 C CA . GLU A 1 318 ? -15.722 34.572 0.711 1.00 80.81 318 GLU A CA 1
ATOM 2632 C C . GLU A 1 318 ? -17.163 34.897 0.281 1.00 80.81 318 GLU A C 1
ATOM 2634 O O . GLU A 1 318 ? -18.085 34.795 1.086 1.00 80.81 318 GLU A O 1
ATOM 2639 N N . GLU A 1 319 ? -17.387 35.283 -0.979 1.00 78.50 319 GLU A N 1
ATOM 2640 C CA . GLU A 1 319 ? -18.736 35.461 -1.534 1.00 78.50 319 GLU A CA 1
ATOM 2641 C C . GLU A 1 319 ? -19.459 34.123 -1.723 1.00 78.50 319 GLU A C 1
ATOM 2643 O O . GLU A 1 319 ? -20.647 34.034 -1.422 1.00 78.50 319 GLU A O 1
ATOM 2648 N N . LYS A 1 320 ? -18.752 33.065 -2.146 1.00 70.19 320 LYS A N 1
ATOM 2649 C CA . LYS A 1 320 ? -19.313 31.706 -2.239 1.00 70.19 320 LYS A CA 1
ATOM 2650 C C . LYS A 1 320 ? -19.670 31.103 -0.883 1.00 70.19 320 LYS A C 1
ATOM 2652 O O . LYS A 1 320 ? -20.609 30.328 -0.816 1.00 70.19 320 LYS A O 1
ATOM 2657 N N . GLU A 1 321 ? -18.945 31.447 0.178 1.00 69.31 321 GLU A N 1
ATOM 2658 C CA . GLU A 1 321 ? -19.244 30.986 1.542 1.00 69.31 321 GLU A CA 1
ATOM 2659 C C . GLU A 1 321 ? -20.431 31.725 2.190 1.00 69.31 321 GLU A C 1
ATOM 2661 O O . GLU A 1 321 ? -20.936 31.287 3.223 1.00 69.31 321 GLU A O 1
ATOM 2666 N N . LYS A 1 322 ? -20.888 32.841 1.604 1.00 65.69 322 LYS A N 1
ATOM 2667 C CA . LYS A 1 322 ? -22.025 33.641 2.098 1.00 65.69 322 LYS A CA 1
ATOM 2668 C C . LYS A 1 322 ? -23.362 33.333 1.409 1.00 65.69 322 LYS A C 1
ATOM 2670 O O . LYS A 1 322 ? -24.375 33.879 1.848 1.00 65.69 322 LYS A O 1
ATOM 2675 N N . VAL A 1 323 ? -23.365 32.520 0.349 1.00 52.56 323 VAL A N 1
ATOM 2676 C CA . VAL A 1 323 ? -24.557 32.080 -0.411 1.00 52.56 323 VAL A CA 1
ATOM 2677 C C . VAL A 1 323 ? -24.976 30.690 0.042 1.00 52.56 323 VAL A C 1
ATOM 2679 O O . VAL A 1 323 ? -26.191 30.499 0.262 1.00 52.56 323 VAL A O 1
#

Organism: NCBI:txid358040

Foldseek 3Di:
DDDLVVQDDPVLVVVCVVPVPDASLLVLQVVVLVCLCPPPDPVSRDDPVQSCLGCNVDDLVRLLVVLLVLLVVVVPDDDLLQCLQLVCLVLFGPDFLLVLDDPLQSCVLCVNVVHDFGRSGLSSVSVSLNVCVVCVVVDDDPNVVQCVPPHHSSSSRCSNGSCSSVSSVVSCLLVCVPPSNVVSGDPVSVVVSVVVVVVVVVVVVVVVDDPDPDDDDDPPPVDLQQQQAADPDDAPPVRADPCHPNDSHHPDPVSHDHRPPPLPPQFAQAADPQQDPVPRDRPPDPPDDDSYDDPPDPCNVVNVVVVVVVVVVVVVVVVVVVD

pLDDT: mean 77.29, std 15.9, range [32.97, 97.12]

Sequence (323 aa):
KYSPKDVYSEACLSYHELIPHLSYHEIALSYRLIELSLSHSPIERPTATAILKLPYFWDTESTLEFFGNVSEKLNTAEGTLLERIEENPMDIFNGSWTSQICDPVMGALSQDGKWTYDGQSVKQLLRAMRNMKSHYRQLKGEALAALLYPDSFFHYFTSRFPELLRYTYEAMEWCSMDPIFKHRYSDEVRIRVKTMHDEIEIAKRDQRLPSTPTQQENQNDHNPNHKTRMCTRPLKDNGKCRMGDRCTFAHNIVEQREAKRKIKKWYKTTLCKDFTPLGGVCPRTPDEACDYIHPNDPEYADWKESERRLEEERRLREEKEKV

Radius of gyration: 29.67 Å; chains: 1; bounding box: 85×73×54 Å

InterPro domains:
  IPR000571 Zinc finger, CCCH-type [PS50103] (225-254)
  IPR000571 Zinc finger, CCCH-type [PS50103] (266-297)
  IPR000571 Zinc finger, CCCH-type [SM00356] (225-253)
  IPR000571 Zinc finger, CCCH-type [SM00356] (266-296)
  IPR010513 KEN domain [PF06479] (64-183)
  IPR010513 KEN domain [PS51392] (60-187)
  IPR036855 Zinc finger, CCCH-type superfamily [SSF90229] (224-257)
  IPR038357 KEN domain superfamily [G3DSA:1.20.1440.180] (60-201)
  IPR045133 Serine/threonine-protein kinase/endoribonuclease IRE1/2-like [PTHR13954] (27-186)